Protein AF-A0A3M1Y575-F1 (afdb_monomer)

Foldseek 3Di:
DDDDDDDDDQADDAAQADAAEAEEEEEQPQCPRVVVRVVCCLPHHVNYAYEYEYEYAEPVRDPCNVVLVVSCVVRVVRYHYAYEYAHYDPPDPDDYHYRADALVNLLVVCVVDDCPPNYQYEYTDAPVNLVRNVNSCVVNVNDPVRYHYDYDPDPPVPDQPPPDLDDDFAWAWEAEPNDIDTFGHHPSGFQCVSCVVVVNDQFDDRLQLAPCRQKWAWPDADKDFPHNNNDDPVCVVRRIDRSSRIDGPDRHTYIYDDD

pLDDT: mean 87.4, std 15.36, range [31.19, 98.5]

Structure (mmCIF, N/CA/C/O backbone):
data_AF-A0A3M1Y575-F1
#
_entry.id   AF-A0A3M1Y575-F1
#
loop_
_atom_site.group_PDB
_atom_site.id
_atom_site.type_symbol
_atom_site.label_atom_id
_atom_site.label_alt_id
_atom_site.label_comp_id
_atom_site.label_asym_id
_atom_site.label_entity_id
_atom_site.label_seq_id
_atom_site.pdbx_PDB_ins_code
_atom_site.Cartn_x
_atom_site.Cartn_y
_atom_site.Cartn_z
_atom_site.occupancy
_atom_site.B_iso_or_equiv
_atom_site.auth_seq_id
_atom_site.auth_comp_id
_atom_site.auth_asym_id
_atom_site.auth_atom_id
_atom_site.pdbx_PDB_model_num
ATOM 1 N N . MET A 1 1 ? -20.428 20.898 3.964 1.00 36.84 1 MET A N 1
ATOM 2 C CA . MET A 1 1 ? -19.739 19.601 3.807 1.00 36.84 1 MET A CA 1
ATOM 3 C C . MET A 1 1 ? -18.299 19.817 4.247 1.00 36.84 1 MET A C 1
ATOM 5 O O . MET A 1 1 ? -17.546 20.466 3.533 1.00 36.84 1 MET A O 1
ATOM 9 N N . THR A 1 2 ? -17.968 19.439 5.479 1.00 36.88 2 THR A N 1
ATOM 10 C CA . THR A 1 2 ? -16.675 19.758 6.104 1.00 36.88 2 THR A CA 1
ATOM 11 C C . THR A 1 2 ? -15.794 18.524 5.994 1.00 36.88 2 THR A C 1
ATOM 13 O O . THR A 1 2 ? -16.119 17.490 6.568 1.00 36.88 2 THR A O 1
ATOM 16 N N . PHE A 1 3 ? -14.721 18.600 5.212 1.00 31.19 3 PHE A N 1
ATOM 17 C CA . PHE A 1 3 ? -13.762 17.505 5.092 1.00 31.19 3 PHE A CA 1
ATOM 18 C C . PHE A 1 3 ? -12.600 17.746 6.049 1.00 31.19 3 PHE A C 1
ATOM 20 O O . PHE A 1 3 ? -12.090 18.863 6.154 1.00 31.19 3 PHE A O 1
ATOM 27 N N . LEU A 1 4 ? -12.180 16.693 6.743 1.00 39.47 4 LEU A N 1
ATOM 28 C CA . LEU A 1 4 ? -10.951 16.715 7.525 1.00 39.47 4 LEU A CA 1
ATOM 29 C C . LEU A 1 4 ? -9.746 16.864 6.588 1.00 39.47 4 LEU A C 1
ATOM 31 O O . LEU A 1 4 ? -9.773 16.423 5.435 1.00 39.47 4 LEU A O 1
ATOM 35 N N . ARG A 1 5 ? -8.675 17.489 7.091 1.00 38.53 5 ARG A N 1
ATOM 36 C CA . ARG A 1 5 ? -7.406 17.558 6.360 1.00 38.53 5 ARG A CA 1
ATOM 37 C C . ARG A 1 5 ? -6.884 16.136 6.114 1.00 38.53 5 A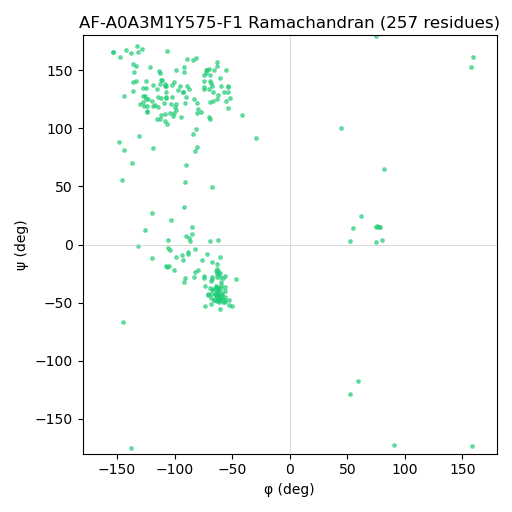RG A C 1
ATOM 39 O O . ARG A 1 5 ? -7.045 15.289 6.993 1.00 38.53 5 ARG A O 1
ATOM 46 N N . PRO A 1 6 ? -6.253 15.871 4.956 1.00 49.56 6 PRO A N 1
ATOM 47 C CA . PRO A 1 6 ? -5.627 14.581 4.703 1.00 49.56 6 PRO A CA 1
ATOM 48 C C . PRO A 1 6 ? -4.624 14.273 5.822 1.00 49.56 6 PRO A C 1
ATOM 50 O O . PRO A 1 6 ? -3.734 15.073 6.104 1.00 49.56 6 PRO A O 1
ATOM 53 N N . ALA A 1 7 ? -4.814 13.131 6.476 1.00 51.06 7 ALA A N 1
ATOM 54 C CA . ALA A 1 7 ? -3.983 12.638 7.564 1.00 51.06 7 ALA A CA 1
ATOM 55 C C . ALA A 1 7 ? -3.358 11.304 7.139 1.00 51.06 7 ALA A C 1
ATOM 57 O O . ALA A 1 7 ? -4.030 10.471 6.535 1.00 51.06 7 ALA A O 1
ATOM 58 N N . GLY A 1 8 ? -2.072 11.113 7.429 1.00 58.84 8 GLY A N 1
ATOM 59 C CA . GLY A 1 8 ? -1.331 9.905 7.071 1.00 58.84 8 GLY A CA 1
ATOM 60 C C . GLY A 1 8 ? 0.172 10.164 7.007 1.00 58.84 8 GLY A C 1
ATOM 61 O O . GLY A 1 8 ? 0.607 11.288 6.770 1.00 58.84 8 GLY A O 1
ATOM 62 N N . ARG A 1 9 ? 0.975 9.122 7.241 1.00 67.81 9 ARG A N 1
ATOM 63 C CA . ARG A 1 9 ? 2.450 9.185 7.172 1.00 67.81 9 ARG A CA 1
ATOM 64 C C . ARG A 1 9 ? 3.018 8.546 5.901 1.00 67.81 9 ARG A C 1
ATOM 66 O O . ARG A 1 9 ? 4.216 8.624 5.657 1.00 67.81 9 ARG A O 1
ATOM 73 N N . PHE A 1 10 ? 2.163 7.944 5.074 1.00 81.75 10 PHE A N 1
ATOM 74 C CA . PHE A 1 10 ? 2.545 7.309 3.818 1.00 81.75 10 PHE A CA 1
ATOM 75 C C . PHE A 1 10 ? 2.474 8.306 2.656 1.00 81.75 10 PHE A C 1
ATOM 77 O O . PHE A 1 10 ? 1.617 8.236 1.777 1.00 81.75 10 PHE A O 1
ATOM 84 N N . TYR A 1 11 ? 3.376 9.284 2.678 1.00 83.62 11 TYR A N 1
ATOM 85 C CA . TYR A 1 11 ? 3.504 10.304 1.641 1.00 83.62 11 TYR A CA 1
ATOM 86 C C . TYR A 1 11 ? 4.966 10.474 1.225 1.00 83.62 11 TYR A C 1
ATOM 88 O O . TYR A 1 11 ? 5.883 9.923 1.833 1.00 83.62 11 TYR A O 1
ATOM 96 N N . ILE A 1 12 ? 5.172 11.235 0.154 1.00 88.69 12 ILE A N 1
ATOM 97 C CA . ILE A 1 12 ? 6.496 11.651 -0.291 1.00 88.69 12 ILE A CA 1
ATOM 98 C C . ILE A 1 12 ? 6.531 13.168 -0.402 1.00 88.69 12 ILE A C 1
ATOM 100 O O . ILE A 1 12 ? 5.581 13.789 -0.877 1.00 88.69 12 ILE A O 1
ATOM 104 N N . GLU A 1 13 ? 7.647 13.758 -0.004 1.00 88.38 13 GLU A N 1
ATOM 105 C CA . GLU A 1 13 ? 7.945 15.154 -0.304 1.00 88.38 13 GLU A CA 1
ATOM 106 C C . GLU A 1 13 ? 8.695 15.209 -1.624 1.00 88.38 13 GLU A C 1
ATOM 108 O O . GLU A 1 13 ? 9.680 14.489 -1.810 1.00 88.38 13 GLU A O 1
ATOM 113 N N . THR A 1 14 ? 8.209 16.016 -2.563 1.00 90.62 14 THR A N 1
ATOM 114 C CA . THR A 1 14 ? 8.819 16.146 -3.886 1.00 90.62 14 THR A CA 1
ATOM 115 C C . THR A 1 14 ? 9.668 17.397 -3.988 1.00 90.62 14 THR A C 1
ATOM 117 O O . THR A 1 14 ? 9.232 18.470 -3.575 1.00 90.62 14 THR A O 1
ATOM 120 N N . ALA A 1 15 ? 10.822 17.284 -4.638 1.00 91.25 15 ALA A N 1
ATOM 121 C CA . ALA A 1 15 ? 11.640 18.437 -4.997 1.00 91.25 15 ALA A CA 1
ATOM 122 C C . ALA A 1 15 ? 12.152 18.312 -6.434 1.00 91.25 15 ALA A C 1
ATOM 124 O O . ALA A 1 15 ? 12.591 17.250 -6.867 1.00 91.25 15 ALA A O 1
ATOM 125 N N . THR A 1 16 ? 12.161 19.421 -7.172 1.00 92.56 16 THR A N 1
ATOM 126 C CA . THR A 1 16 ? 12.567 19.445 -8.591 1.00 92.56 16 THR A CA 1
ATOM 127 C C . THR A 1 16 ? 14.006 18.982 -8.820 1.00 92.56 16 THR A C 1
ATOM 129 O O . THR A 1 16 ? 14.316 18.437 -9.879 1.00 92.56 16 THR A O 1
ATOM 132 N N . LYS A 1 17 ? 14.880 19.164 -7.822 1.00 94.75 17 LYS A N 1
ATOM 133 C CA . LYS A 1 17 ? 16.287 18.734 -7.845 1.00 94.75 17 LYS A CA 1
ATOM 134 C C . LYS A 1 17 ? 16.508 17.301 -7.338 1.00 94.75 17 LYS A C 1
ATOM 136 O O . LYS A 1 17 ? 17.629 16.807 -7.434 1.00 94.75 17 LYS A O 1
ATOM 141 N N . SER A 1 18 ? 15.481 16.631 -6.808 1.00 94.69 18 SER A N 1
ATOM 142 C CA . SER A 1 18 ? 15.581 15.240 -6.352 1.00 94.69 18 SER A CA 1
ATOM 143 C C . SER A 1 18 ? 15.981 14.314 -7.496 1.00 94.69 18 SER A C 1
ATOM 145 O O . SER A 1 18 ? 15.426 14.390 -8.590 1.00 94.69 18 SER A O 1
ATOM 147 N N . LYS A 1 19 ? 16.907 13.391 -7.218 1.00 95.94 19 LYS A N 1
ATOM 148 C CA . LYS A 1 19 ? 17.319 12.317 -8.128 1.00 95.94 19 LYS A CA 1
ATOM 149 C C . LYS A 1 19 ? 17.299 10.997 -7.371 1.00 95.94 19 LYS A C 1
ATOM 151 O O . LYS A 1 19 ? 18.267 10.637 -6.708 1.00 95.94 19 LYS A O 1
ATOM 156 N N . ARG A 1 20 ? 16.178 10.288 -7.457 1.00 95.88 20 ARG A N 1
ATOM 157 C CA . ARG A 1 20 ? 15.940 9.033 -6.734 1.00 95.88 20 ARG A CA 1
ATOM 158 C C . ARG A 1 20 ? 15.170 8.031 -7.582 1.00 95.88 20 ARG A C 1
ATOM 160 O O . ARG A 1 20 ? 14.631 8.368 -8.638 1.00 95.88 20 ARG A O 1
ATOM 167 N N . HIS A 1 21 ? 15.128 6.790 -7.119 1.00 97.12 21 HIS A N 1
ATOM 168 C CA . HIS A 1 21 ? 14.317 5.742 -7.718 1.00 97.12 21 HIS A CA 1
ATOM 169 C C . HIS A 1 21 ? 13.320 5.232 -6.684 1.00 97.12 21 HIS A C 1
ATOM 171 O O . HIS A 1 21 ? 13.703 4.841 -5.586 1.00 97.12 21 HIS A O 1
ATOM 177 N N . LEU A 1 22 ? 12.034 5.284 -7.022 1.00 97.62 22 LEU A N 1
ATOM 178 C CA . LEU A 1 22 ? 10.978 4.708 -6.199 1.00 97.62 22 LEU A CA 1
ATOM 179 C C . LEU A 1 22 ? 10.440 3.450 -6.869 1.00 97.62 22 LEU A C 1
ATOM 181 O O . LEU A 1 22 ? 10.090 3.462 -8.052 1.00 97.62 22 LEU A O 1
ATOM 185 N N . VAL A 1 23 ? 10.335 2.376 -6.099 1.00 98.44 23 VAL A N 1
ATOM 186 C CA . VAL A 1 23 ? 9.723 1.121 -6.524 1.00 98.44 23 VAL A CA 1
ATOM 187 C C . VAL A 1 23 ? 8.433 0.940 -5.735 1.00 98.44 23 VAL A C 1
ATOM 189 O O . VAL A 1 23 ? 8.444 0.755 -4.521 1.00 98.44 23 VAL A O 1
ATOM 192 N N . LEU A 1 24 ? 7.311 1.034 -6.434 1.00 98.44 24 LEU A N 1
ATOM 193 C CA . LEU A 1 24 ? 5.971 0.967 -5.879 1.00 98.44 24 LEU A CA 1
ATOM 194 C C . LEU A 1 24 ? 5.430 -0.448 -6.085 1.00 98.44 24 LEU A C 1
ATOM 196 O O . LEU A 1 24 ? 5.317 -0.915 -7.219 1.00 98.44 24 LEU A O 1
ATOM 200 N N . TRP A 1 25 ? 5.087 -1.121 -4.995 1.00 98.38 25 TRP A N 1
ATOM 201 C CA . TRP A 1 25 ? 4.510 -2.457 -4.983 1.00 98.38 25 TRP A CA 1
ATOM 202 C C . TRP A 1 25 ? 3.045 -2.355 -4.575 1.00 98.38 25 TRP A C 1
ATOM 204 O O . TRP A 1 25 ? 2.729 -2.117 -3.409 1.00 98.38 25 TRP A O 1
ATOM 214 N N . ALA A 1 26 ? 2.150 -2.536 -5.542 1.00 97.50 26 ALA A N 1
ATOM 215 C CA . ALA A 1 26 ? 0.712 -2.437 -5.334 1.00 97.50 26 ALA A CA 1
ATOM 216 C C . ALA A 1 26 ? 0.023 -3.795 -5.495 1.00 97.50 26 ALA A C 1
ATOM 218 O O . ALA A 1 26 ? 0.387 -4.593 -6.364 1.00 97.50 26 ALA A O 1
ATOM 219 N N . ALA A 1 27 ? -1.054 -4.003 -4.741 1.00 94.81 27 ALA A N 1
ATOM 220 C CA . ALA A 1 27 ? -2.033 -5.049 -5.017 1.00 94.81 27 ALA A CA 1
ATOM 221 C C . ALA A 1 27 ? -3.466 -4.529 -4.860 1.00 94.81 27 ALA A C 1
ATOM 223 O O . ALA A 1 27 ? -3.795 -3.897 -3.854 1.00 94.81 27 ALA A O 1
ATOM 224 N N . GLY A 1 28 ? -4.323 -4.809 -5.849 1.00 91.38 28 GLY A N 1
ATOM 225 C CA . GLY A 1 28 ? -5.723 -4.370 -5.851 1.00 91.38 28 GLY A CA 1
ATOM 226 C C . GLY A 1 28 ? -5.874 -2.861 -5.616 1.00 91.38 28 GLY A C 1
ATOM 227 O O . GLY A 1 28 ? -5.213 -2.061 -6.278 1.00 91.38 28 GLY A O 1
ATOM 228 N N . SER A 1 29 ? -6.718 -2.467 -4.658 1.00 92.19 29 SER A N 1
ATOM 229 C CA . SER A 1 29 ? -6.975 -1.062 -4.290 1.00 92.19 29 SER A CA 1
ATOM 230 C C . SER A 1 29 ? -5.787 -0.342 -3.645 1.00 92.19 29 SER A C 1
ATOM 232 O O . SER A 1 29 ? -5.763 0.892 -3.650 1.00 92.19 29 SER A O 1
ATOM 234 N N . GLY A 1 30 ? -4.763 -1.075 -3.187 1.00 92.50 30 GLY A N 1
ATOM 235 C CA . GLY A 1 30 ? -3.517 -0.507 -2.656 1.00 92.50 30 GLY A CA 1
ATOM 236 C C . GLY A 1 30 ? -2.743 0.348 -3.668 1.00 92.50 30 GLY A C 1
ATOM 237 O O . GLY A 1 30 ? -1.835 1.088 -3.306 1.00 92.50 30 GLY A O 1
ATOM 238 N N . ILE A 1 31 ? -3.133 0.323 -4.947 1.00 95.94 31 ILE A N 1
ATOM 239 C CA . ILE A 1 31 ? -2.622 1.262 -5.948 1.00 95.94 31 ILE A CA 1
ATOM 240 C C . ILE A 1 31 ? -2.965 2.722 -5.637 1.00 95.94 31 ILE A C 1
ATOM 242 O O . ILE A 1 31 ? -2.267 3.607 -6.107 1.00 95.94 31 ILE A O 1
ATOM 246 N N . THR A 1 32 ? -4.019 3.008 -4.876 1.00 94.31 32 THR A N 1
ATOM 247 C CA . THR A 1 32 ? -4.552 4.372 -4.711 1.00 94.31 32 THR A CA 1
ATOM 248 C C . THR A 1 32 ? -3.545 5.364 -4.112 1.00 94.31 32 THR A C 1
ATOM 250 O O . THR A 1 32 ? -3.256 6.366 -4.774 1.00 94.31 32 THR A O 1
ATOM 253 N N . PRO A 1 33 ? -2.939 5.108 -2.935 1.00 92.06 33 PRO A N 1
ATOM 254 C CA . PRO A 1 33 ? -1.890 5.985 -2.410 1.00 92.06 33 PRO A CA 1
ATOM 255 C C . PRO A 1 33 ? -0.650 6.002 -3.318 1.00 92.06 33 PRO A C 1
ATOM 257 O O . PRO A 1 33 ? -0.059 7.056 -3.564 1.00 92.06 33 PRO A O 1
ATOM 260 N N . LEU A 1 34 ? -0.296 4.854 -3.905 1.00 96.81 34 LEU A N 1
ATOM 261 C CA . LEU A 1 34 ? 0.867 4.734 -4.785 1.00 96.81 34 LEU A CA 1
ATOM 262 C C . LEU A 1 34 ? 0.693 5.491 -6.109 1.00 96.81 34 LEU A C 1
ATOM 264 O O . LEU A 1 34 ? 1.665 6.017 -6.641 1.00 96.81 34 LEU A O 1
ATOM 268 N N . MET A 1 35 ? -0.528 5.611 -6.630 1.00 97.12 35 MET A N 1
ATOM 269 C CA . MET A 1 35 ? -0.842 6.381 -7.832 1.00 97.12 35 MET A CA 1
ATOM 270 C C . MET A 1 35 ? -0.614 7.876 -7.598 1.00 97.12 35 MET A C 1
ATOM 272 O O . MET A 1 35 ? -0.091 8.568 -8.475 1.00 97.12 35 MET A O 1
ATOM 276 N N . SER A 1 36 ? -0.946 8.373 -6.404 1.00 95.06 36 SER A N 1
ATOM 277 C CA . SER A 1 36 ? -0.654 9.752 -6.001 1.00 95.06 36 SER A CA 1
ATOM 278 C C . SER A 1 36 ? 0.853 10.011 -5.962 1.00 95.06 36 SER A C 1
ATOM 280 O O . SER A 1 36 ? 1.320 10.966 -6.586 1.00 95.06 36 SER A O 1
ATOM 282 N N . MET A 1 37 ? 1.630 9.121 -5.329 1.00 95.75 37 MET A N 1
ATOM 283 C CA . MET A 1 37 ? 3.099 9.208 -5.308 1.00 95.75 37 MET A CA 1
ATOM 284 C C . MET A 1 37 ? 3.700 9.130 -6.716 1.00 95.75 37 MET A C 1
ATOM 286 O O . MET A 1 37 ? 4.546 9.942 -7.086 1.00 95.75 37 MET A O 1
ATOM 290 N N . LEU A 1 38 ? 3.233 8.180 -7.531 1.00 98.06 38 LEU A N 1
ATOM 291 C CA . LEU A 1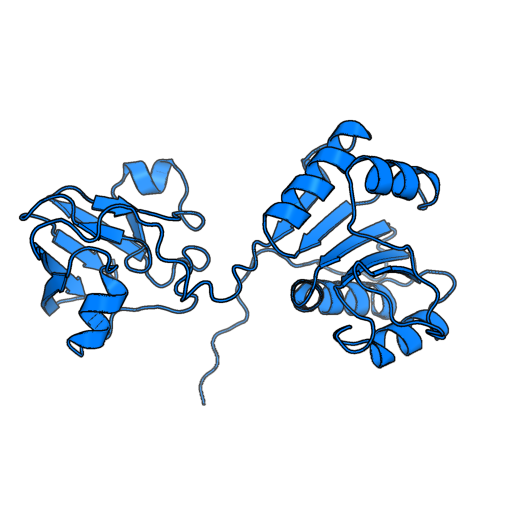 38 ? 3.673 7.975 -8.908 1.00 98.06 38 LEU A CA 1
ATOM 292 C C . LEU A 1 38 ? 3.489 9.245 -9.736 1.00 98.06 38 LEU A C 1
ATOM 294 O O . LEU A 1 38 ? 4.426 9.693 -10.397 1.00 98.06 38 LEU A O 1
ATOM 298 N N . ARG A 1 39 ? 2.298 9.854 -9.686 1.00 97.56 39 ARG A N 1
ATOM 299 C CA . ARG A 1 39 ? 2.030 11.112 -10.391 1.00 97.56 39 ARG A CA 1
ATOM 300 C C . ARG A 1 39 ? 2.922 12.232 -9.863 1.00 97.56 39 ARG A C 1
ATOM 302 O O . ARG A 1 39 ? 3.538 12.924 -10.667 1.00 97.56 39 ARG A O 1
ATOM 309 N N . ALA A 1 40 ? 3.042 12.384 -8.548 1.00 96.69 40 ALA A N 1
ATOM 310 C CA . ALA A 1 40 ? 3.884 13.420 -7.959 1.00 96.69 40 ALA A CA 1
ATOM 311 C C . ALA A 1 40 ? 5.341 13.314 -8.454 1.00 96.69 40 ALA A C 1
ATOM 313 O O . ALA A 1 40 ? 5.880 14.293 -8.961 1.00 96.69 40 ALA A O 1
ATOM 314 N N . ILE A 1 41 ? 5.942 12.119 -8.446 1.00 96.94 41 ILE A N 1
ATOM 315 C CA . ILE A 1 41 ? 7.300 11.904 -8.976 1.00 96.94 41 ILE A CA 1
ATOM 316 C C . ILE A 1 41 ? 7.387 12.222 -10.470 1.00 96.94 41 ILE A C 1
ATOM 318 O O . ILE A 1 41 ? 8.287 12.945 -10.900 1.00 96.94 41 ILE A O 1
ATOM 322 N N . LEU A 1 42 ? 6.471 11.692 -11.286 1.00 97.25 42 LEU A N 1
ATOM 323 C CA . LEU A 1 42 ? 6.560 11.852 -12.739 1.00 97.25 42 LEU A CA 1
ATOM 324 C C . LEU A 1 42 ? 6.463 13.313 -13.179 1.00 97.25 42 LEU A C 1
ATOM 326 O O . LEU A 1 42 ? 7.177 13.703 -14.108 1.00 97.25 42 LEU A O 1
ATOM 330 N N . PHE A 1 43 ? 5.619 14.102 -12.515 1.00 97.06 43 PHE A N 1
ATOM 331 C CA . PHE A 1 43 ? 5.369 15.494 -12.875 1.00 97.06 43 PHE A CA 1
ATOM 332 C C . PHE A 1 43 ? 6.276 16.498 -12.151 1.00 97.06 43 PHE A C 1
ATOM 334 O O . PHE A 1 43 ? 6.598 17.522 -12.748 1.00 97.06 43 PHE A O 1
ATOM 341 N N . LEU A 1 44 ? 6.700 16.228 -10.912 1.00 96.94 44 LEU A N 1
ATOM 342 C CA . LEU A 1 44 ? 7.422 17.202 -10.079 1.00 96.94 44 LEU A CA 1
ATOM 343 C C . LEU A 1 44 ? 8.920 16.897 -9.929 1.00 96.94 44 LEU A C 1
ATOM 345 O O . LEU A 1 44 ? 9.689 17.804 -9.623 1.00 96.94 44 LEU A O 1
ATOM 349 N N . GLU A 1 45 ? 9.362 15.659 -10.182 1.00 97.06 45 GLU A N 1
ATOM 350 C CA . GLU A 1 45 ? 10.771 15.256 -10.070 1.00 97.06 45 GLU A CA 1
ATOM 351 C C . GLU A 1 45 ? 11.328 14.771 -11.420 1.00 97.06 45 GLU A C 1
ATOM 353 O O . GLU A 1 45 ? 11.374 13.565 -11.687 1.00 97.06 45 GLU A O 1
ATOM 358 N N . PRO A 1 46 ? 11.767 15.674 -12.315 1.00 96.06 46 PRO A N 1
ATOM 359 C CA . PRO A 1 46 ? 12.198 15.307 -13.666 1.00 96.06 46 PRO A CA 1
ATOM 360 C C . PRO A 1 46 ? 13.441 14.401 -13.705 1.00 96.06 46 PRO A C 1
ATOM 362 O O . PRO A 1 46 ? 13.633 13.683 -14.687 1.00 96.06 46 PRO A O 1
ATOM 365 N N . LEU A 1 47 ? 14.263 14.400 -12.649 1.00 96.12 47 LEU A N 1
ATOM 366 C CA . LEU A 1 47 ? 15.484 13.588 -12.551 1.00 96.12 47 LEU A CA 1
ATOM 367 C C . LEU A 1 47 ? 15.261 12.235 -11.854 1.00 96.12 47 LEU A C 1
ATOM 369 O O . LEU A 1 47 ? 16.152 11.383 -11.876 1.00 96.12 47 LEU A O 1
ATOM 373 N N . SER A 1 48 ? 14.085 12.019 -11.262 1.00 97.31 48 SER A N 1
ATOM 374 C CA . SER A 1 48 ? 13.731 10.772 -10.581 1.00 97.31 48 SER A CA 1
ATOM 375 C C . SER A 1 48 ? 13.097 9.758 -11.531 1.00 97.31 48 SER A C 1
ATOM 377 O O . SER A 1 48 ? 12.574 10.094 -12.601 1.00 97.31 48 SER A O 1
ATOM 379 N N . ARG A 1 49 ? 13.135 8.486 -11.134 1.00 97.00 49 ARG A N 1
ATOM 380 C CA . ARG A 1 49 ? 12.490 7.368 -11.836 1.00 97.00 49 ARG A CA 1
ATOM 381 C C . ARG A 1 49 ? 11.510 6.675 -10.902 1.00 97.00 49 ARG A C 1
ATOM 383 O O . ARG A 1 49 ? 11.704 6.658 -9.688 1.00 97.00 49 ARG A O 1
ATOM 390 N N . VAL A 1 50 ? 10.482 6.065 -11.475 1.00 97.81 50 VAL A N 1
ATOM 391 C CA . VAL A 1 50 ? 9.496 5.281 -10.732 1.00 97.81 50 VAL A CA 1
ATOM 392 C C . VAL A 1 50 ? 9.231 3.957 -11.436 1.00 97.81 50 VAL A C 1
ATOM 394 O O . VAL A 1 50 ? 9.203 3.867 -12.664 1.00 97.81 50 VAL A O 1
ATOM 397 N N . SER A 1 51 ? 9.083 2.897 -10.658 1.00 98.25 51 SER A N 1
ATOM 398 C CA . SER A 1 51 ? 8.775 1.554 -11.136 1.00 98.25 51 SER A CA 1
ATOM 399 C C . SER A 1 51 ? 7.559 1.043 -10.392 1.00 98.25 51 SER A C 1
ATOM 401 O O . SER A 1 51 ? 7.605 0.940 -9.176 1.00 98.25 51 SER A O 1
ATOM 403 N N . LEU A 1 52 ? 6.478 0.747 -11.106 1.00 98.50 52 LEU A N 1
ATOM 404 C CA . LEU A 1 52 ? 5.266 0.183 -10.528 1.00 98.50 52 LEU A CA 1
ATOM 405 C C . LEU A 1 52 ? 5.199 -1.309 -10.835 1.00 98.50 52 LEU A C 1
ATOM 407 O O . LEU A 1 52 ? 5.145 -1.705 -12.000 1.00 98.50 52 LEU A O 1
ATOM 411 N N . ILE A 1 53 ? 5.149 -2.118 -9.784 1.00 98.44 53 ILE A N 1
ATOM 412 C CA . ILE A 1 53 ? 4.853 -3.540 -9.852 1.00 98.44 53 ILE A CA 1
ATOM 413 C C . ILE A 1 53 ? 3.460 -3.726 -9.262 1.00 98.44 53 ILE A C 1
ATOM 415 O O . ILE A 1 53 ? 3.250 -3.499 -8.070 1.00 98.44 53 ILE A O 1
ATOM 419 N N . TYR A 1 54 ? 2.502 -4.108 -10.105 1.00 97.81 54 TYR A N 1
ATOM 420 C CA . TYR A 1 54 ? 1.090 -4.096 -9.748 1.00 97.81 54 TYR A CA 1
ATOM 421 C C . TYR A 1 54 ? 0.426 -5.460 -9.934 1.00 97.81 54 TYR A C 1
ATOM 423 O O . TYR A 1 54 ? 0.265 -5.942 -11.058 1.00 97.81 54 TYR A O 1
ATOM 431 N N . GLN A 1 55 ? 0.007 -6.066 -8.822 1.00 96.06 55 GLN A N 1
ATOM 432 C CA . GLN A 1 55 ? -0.686 -7.349 -8.799 1.00 96.06 55 GLN A CA 1
ATOM 433 C C . GLN A 1 55 ? -2.212 -7.193 -8.816 1.00 96.06 55 GLN A C 1
ATOM 435 O O . GLN A 1 55 ? -2.782 -6.496 -7.975 1.00 96.06 55 GLN A O 1
ATOM 440 N N . ASN A 1 56 ? -2.885 -7.927 -9.706 1.00 93.62 56 ASN A N 1
ATOM 441 C CA . ASN A 1 56 ? -4.345 -8.038 -9.759 1.00 93.62 56 ASN A CA 1
ATOM 442 C C . ASN A 1 56 ? -4.801 -9.485 -10.025 1.00 93.62 56 ASN A C 1
ATOM 444 O O . ASN A 1 56 ? -4.020 -10.353 -10.423 1.00 93.62 56 ASN A O 1
ATOM 448 N N . HIS A 1 57 ? -6.084 -9.765 -9.785 1.00 87.44 57 HIS A N 1
ATOM 449 C CA . HIS A 1 57 ? -6.683 -11.051 -10.158 1.00 87.44 57 HIS A CA 1
ATOM 450 C C . HIS A 1 57 ? -6.903 -11.143 -11.660 1.00 87.44 57 HIS A C 1
ATOM 452 O O . HIS A 1 57 ? -6.379 -12.051 -12.295 1.00 87.44 57 HIS A O 1
ATOM 458 N N . HIS A 1 58 ? -7.581 -10.144 -12.211 1.00 84.94 58 HIS A N 1
ATOM 459 C CA . HIS A 1 58 ? -7.937 -10.058 -13.617 1.00 84.94 58 HIS A CA 1
ATOM 460 C C . HIS A 1 58 ? -7.584 -8.674 -14.172 1.00 84.94 58 HIS A C 1
ATOM 462 O O . HIS A 1 58 ? -7.310 -7.733 -13.422 1.00 84.94 58 HIS A O 1
ATOM 468 N N . ILE A 1 59 ? -7.575 -8.559 -15.497 1.00 85.88 59 ILE A N 1
ATOM 469 C CA . ILE A 1 59 ? -7.101 -7.374 -16.229 1.00 85.88 59 ILE A CA 1
ATOM 470 C C . ILE A 1 59 ? -8.169 -6.281 -16.338 1.00 85.88 59 ILE A C 1
ATOM 472 O O . ILE A 1 59 ? -7.854 -5.094 -16.424 1.00 85.88 59 ILE A O 1
ATOM 476 N N . ASP A 1 60 ? -9.434 -6.677 -16.325 1.00 84.75 60 ASP A N 1
ATOM 477 C CA . ASP A 1 60 ? -10.608 -5.810 -16.217 1.00 84.75 60 ASP A CA 1
ATOM 478 C C . ASP A 1 60 ? -10.708 -5.131 -14.841 1.00 84.75 60 ASP A C 1
ATOM 480 O O . ASP A 1 60 ? -11.198 -4.012 -14.746 1.00 84.75 60 ASP A O 1
ATOM 484 N N . ARG A 1 61 ? -10.163 -5.752 -13.786 1.00 82.38 61 ARG A N 1
ATOM 485 C CA . ARG A 1 61 ? -10.142 -5.204 -12.417 1.00 82.38 61 ARG A CA 1
ATOM 486 C C . ARG A 1 61 ? -8.946 -4.306 -12.097 1.00 82.38 61 ARG A C 1
ATOM 488 O O . ARG A 1 61 ? -8.778 -3.905 -10.947 1.00 82.38 61 ARG A O 1
ATOM 495 N N . ILE A 1 62 ? -8.097 -3.999 -13.077 1.00 91.94 62 ILE A N 1
ATOM 496 C CA . ILE A 1 62 ? -6.955 -3.101 -12.875 1.00 91.94 62 ILE A CA 1
ATOM 497 C C . ILE A 1 62 ? -7.484 -1.682 -12.652 1.00 91.94 62 ILE A C 1
ATOM 499 O O . ILE A 1 62 ? -7.927 -1.007 -13.584 1.00 91.94 62 ILE A O 1
ATOM 503 N N . ILE A 1 63 ? -7.392 -1.208 -11.412 1.00 94.12 63 ILE A N 1
ATOM 504 C CA . ILE A 1 63 ? -7.740 0.169 -11.065 1.00 94.12 63 ILE A CA 1
ATOM 505 C C . ILE A 1 63 ? -6.720 1.107 -11.730 1.00 94.12 63 ILE A C 1
ATOM 507 O O . ILE A 1 63 ? -5.518 0.840 -11.744 1.00 94.12 63 ILE A O 1
ATOM 511 N N . PHE A 1 64 ? -7.216 2.202 -12.310 1.00 96.00 64 PHE A N 1
ATOM 512 C CA . PHE A 1 64 ? -6.440 3.185 -13.078 1.00 96.00 64 PHE A CA 1
ATOM 513 C C . PHE A 1 64 ? -5.742 2.653 -14.341 1.00 96.00 64 PHE A C 1
ATOM 515 O O . PHE A 1 64 ? -4.752 3.239 -14.780 1.00 96.00 64 PHE A O 1
ATOM 522 N N . ARG A 1 65 ? -6.225 1.562 -14.951 1.00 93.69 65 ARG A N 1
ATOM 523 C CA . ARG A 1 65 ? -5.573 0.929 -16.114 1.00 93.69 65 ARG A CA 1
ATOM 524 C C . ARG A 1 65 ? -5.231 1.909 -17.239 1.00 93.69 65 ARG A C 1
ATOM 526 O O . ARG A 1 65 ? -4.088 1.960 -17.687 1.00 93.69 65 ARG A O 1
ATOM 533 N N . GLU A 1 66 ? -6.207 2.686 -17.694 1.00 94.19 66 GLU A N 1
ATOM 534 C CA . GLU A 1 66 ? -6.024 3.618 -18.814 1.00 94.19 66 GLU A CA 1
ATOM 535 C C . GLU A 1 66 ? -5.084 4.767 -18.443 1.00 94.19 66 GLU A C 1
ATOM 537 O O . GLU A 1 66 ? -4.202 5.131 -19.220 1.00 94.19 66 GLU A O 1
ATOM 542 N N . GLN A 1 67 ? -5.196 5.281 -17.217 1.00 97.38 67 GLN A N 1
ATOM 543 C CA . GLN A 1 67 ? -4.318 6.326 -16.701 1.00 97.38 67 GLN A CA 1
ATOM 544 C C . GLN A 1 67 ? -2.871 5.833 -16.578 1.00 97.38 67 GLN A C 1
ATOM 546 O O . GLN A 1 67 ? -1.948 6.551 -16.958 1.00 97.38 67 GLN A O 1
ATOM 551 N N . LEU A 1 68 ? -2.655 4.611 -16.083 1.00 97.38 68 LEU A N 1
ATOM 552 C CA . LEU A 1 68 ? -1.332 3.993 -15.999 1.00 97.38 68 LEU A CA 1
ATOM 553 C C . LEU A 1 68 ? -0.725 3.805 -17.389 1.00 97.38 68 LEU A C 1
ATOM 555 O O . LEU A 1 68 ? 0.444 4.134 -17.585 1.00 97.38 68 LEU A O 1
ATOM 559 N N . GLN A 1 69 ? -1.521 3.362 -18.364 1.00 95.00 69 GLN A N 1
ATOM 560 C CA . GLN A 1 69 ? -1.072 3.220 -19.745 1.00 95.00 69 GLN A CA 1
ATOM 561 C C . GLN A 1 69 ? -0.699 4.576 -20.362 1.00 95.00 69 GLN A C 1
ATOM 563 O O . GLN A 1 69 ? 0.362 4.702 -20.974 1.00 95.00 69 GLN A O 1
ATOM 568 N N . ALA A 1 70 ? -1.512 5.614 -20.156 1.00 96.94 70 ALA A N 1
ATOM 569 C CA . ALA A 1 70 ? -1.218 6.966 -20.627 1.00 96.94 70 ALA A CA 1
ATOM 570 C C . ALA A 1 70 ? 0.059 7.539 -19.983 1.00 96.94 70 ALA A C 1
ATOM 572 O O . ALA A 1 70 ? 0.913 8.106 -20.670 1.00 96.94 70 ALA A O 1
ATOM 573 N N . LEU A 1 71 ? 0.239 7.351 -18.670 1.00 98.00 71 LEU A N 1
ATOM 574 C CA . LEU A 1 71 ? 1.452 7.768 -17.961 1.00 98.00 71 LEU A CA 1
ATOM 575 C C . LEU A 1 71 ? 2.677 6.997 -18.443 1.00 98.00 71 LEU A C 1
ATOM 577 O O . LEU A 1 71 ? 3.724 7.605 -18.668 1.00 98.00 71 LEU A O 1
ATOM 581 N N . TYR A 1 72 ? 2.552 5.685 -18.644 1.00 96.88 72 TYR A N 1
ATOM 582 C CA . TYR A 1 72 ? 3.622 4.864 -19.198 1.00 96.88 72 TYR A CA 1
ATOM 583 C C . TYR A 1 72 ? 4.032 5.391 -20.567 1.00 96.88 72 TYR A C 1
ATOM 585 O O . TYR A 1 72 ? 5.206 5.685 -20.778 1.00 96.88 72 TYR A O 1
ATOM 593 N N . GLN A 1 73 ? 3.071 5.636 -21.461 1.00 96.62 73 GLN A N 1
ATOM 594 C CA . GLN A 1 73 ? 3.350 6.161 -22.793 1.00 96.62 73 GLN A CA 1
ATOM 595 C C . GLN A 1 73 ? 4.020 7.537 -22.775 1.00 96.62 73 GLN A C 1
ATOM 597 O O . GLN A 1 73 ? 4.924 7.761 -23.581 1.00 96.62 73 GLN A O 1
ATOM 602 N N . LYS A 1 74 ? 3.614 8.423 -21.859 1.00 97.88 74 LYS A N 1
ATOM 603 C CA . LYS A 1 74 ? 4.167 9.776 -21.709 1.00 97.88 74 LYS A CA 1
ATOM 604 C C . LYS A 1 74 ? 5.569 9.787 -21.091 1.00 97.88 74 LYS A C 1
ATOM 606 O O . LYS A 1 74 ? 6.396 10.612 -21.467 1.00 97.88 74 LYS A O 1
ATOM 611 N N . PHE A 1 75 ? 5.854 8.880 -20.156 1.00 97.62 75 PHE A N 1
ATOM 612 C CA . PHE A 1 75 ? 7.072 8.903 -19.339 1.00 97.62 75 PHE A CA 1
ATOM 613 C C . PHE A 1 75 ? 7.963 7.657 -19.502 1.00 97.62 75 PHE A C 1
ATOM 615 O O . PHE A 1 75 ? 8.743 7.352 -18.601 1.00 97.62 75 PHE A O 1
ATOM 622 N N . ARG A 1 76 ? 7.924 6.965 -20.654 1.00 94.88 76 ARG A N 1
ATOM 623 C CA . ARG A 1 76 ? 8.597 5.662 -20.913 1.00 94.88 76 ARG A CA 1
ATOM 624 C C . ARG A 1 76 ? 10.066 5.563 -20.477 1.00 94.88 76 ARG A C 1
ATOM 626 O O . ARG A 1 76 ? 10.535 4.485 -20.135 1.00 94.88 76 ARG A O 1
ATOM 633 N N . ARG A 1 77 ? 10.821 6.670 -20.480 1.00 95.12 77 ARG A N 1
ATOM 634 C CA . ARG A 1 77 ? 12.242 6.686 -20.060 1.00 95.12 77 ARG A CA 1
ATOM 635 C C . ARG A 1 77 ? 12.425 6.595 -18.536 1.00 95.12 77 ARG A C 1
ATOM 637 O O . ARG A 1 77 ? 13.454 6.107 -18.059 1.00 95.12 77 ARG A O 1
ATOM 644 N N . ARG A 1 78 ? 11.444 7.083 -17.769 1.00 95.75 78 ARG A N 1
ATOM 645 C CA . ARG A 1 78 ? 11.501 7.229 -16.303 1.00 95.75 78 ARG A CA 1
ATOM 646 C C . ARG A 1 78 ? 10.429 6.433 -15.558 1.00 95.75 78 ARG A C 1
ATOM 648 O O . ARG A 1 78 ? 10.553 6.302 -14.346 1.00 95.75 78 ARG A O 1
ATOM 655 N N . PHE A 1 79 ? 9.433 5.893 -16.257 1.00 97.81 79 PHE A N 1
ATOM 656 C CA . PHE A 1 79 ? 8.384 5.058 -15.686 1.00 97.81 79 PHE A CA 1
ATOM 657 C C . PHE A 1 79 ? 8.469 3.622 -16.215 1.00 97.81 79 PHE A C 1
ATOM 659 O O . PHE A 1 79 ? 8.320 3.391 -17.413 1.00 97.81 79 PHE A O 1
ATOM 666 N N . GLY A 1 80 ? 8.687 2.663 -15.315 1.00 96.88 80 GLY A N 1
ATOM 667 C CA . GLY A 1 80 ? 8.515 1.237 -15.596 1.00 96.88 80 GLY A CA 1
ATOM 668 C C . GLY A 1 80 ? 7.203 0.710 -15.015 1.00 96.88 80 GLY A C 1
ATOM 669 O O . GLY A 1 80 ? 6.864 1.047 -13.882 1.00 96.88 80 GLY A O 1
ATOM 670 N N . LEU A 1 81 ? 6.482 -0.116 -15.773 1.00 96.94 81 LEU A N 1
ATOM 671 C CA . LEU A 1 81 ? 5.188 -0.678 -15.391 1.00 96.94 81 LEU A CA 1
ATOM 672 C C . LEU A 1 81 ? 5.194 -2.193 -15.616 1.00 96.94 81 LEU A C 1
ATOM 674 O O . LEU A 1 81 ? 5.395 -2.650 -16.739 1.00 96.94 81 LEU A O 1
ATOM 678 N N . TRP A 1 82 ? 4.955 -2.964 -14.555 1.00 96.44 82 TRP A N 1
ATOM 679 C CA . TRP A 1 82 ? 4.858 -4.421 -14.601 1.00 96.44 82 TRP A CA 1
ATOM 680 C C . TRP A 1 82 ? 3.562 -4.885 -13.954 1.00 96.44 82 TRP A C 1
ATOM 682 O O . TRP A 1 82 ? 3.320 -4.632 -12.774 1.00 96.44 82 TRP A O 1
ATOM 692 N N . HIS A 1 83 ? 2.756 -5.622 -14.712 1.00 95.75 83 HIS A N 1
ATOM 693 C CA . HIS A 1 83 ? 1.542 -6.249 -14.205 1.00 95.75 83 HIS A CA 1
ATOM 694 C C . HIS A 1 83 ? 1.794 -7.710 -13.832 1.00 95.75 83 HIS A C 1
ATOM 696 O O . HIS A 1 83 ? 2.368 -8.458 -14.622 1.00 95.75 83 HIS A O 1
ATOM 702 N N . TYR A 1 84 ? 1.322 -8.113 -12.653 1.00 94.19 84 TYR A N 1
ATOM 703 C CA . TYR A 1 84 ? 1.187 -9.511 -12.241 1.00 94.19 84 TYR A CA 1
ATOM 704 C C . TYR A 1 84 ? -0.297 -9.869 -12.192 1.00 94.19 84 TYR A C 1
ATOM 706 O O . TYR A 1 84 ? -1.060 -9.215 -11.482 1.00 94.19 84 TYR A O 1
ATOM 714 N N . ILE A 1 85 ? -0.715 -10.877 -12.955 1.00 92.31 85 ILE A N 1
ATOM 715 C CA . ILE A 1 85 ? -2.125 -11.255 -13.091 1.00 92.31 85 ILE A CA 1
ATOM 716 C C . ILE A 1 85 ? -2.288 -12.721 -12.709 1.00 92.31 85 ILE A C 1
ATOM 718 O O . ILE A 1 85 ? -1.767 -13.611 -13.379 1.00 92.31 85 ILE A O 1
ATOM 722 N N . SER A 1 86 ? -3.021 -12.974 -11.624 1.00 86.56 86 SER A N 1
ATOM 723 C CA . SER A 1 86 ? -3.174 -14.337 -11.091 1.00 86.56 86 SER A CA 1
ATOM 724 C C . SER A 1 86 ? -4.205 -15.197 -11.825 1.00 86.56 86 SER A C 1
ATOM 726 O O . SER A 1 86 ? -4.112 -16.417 -11.754 1.00 86.56 86 SER A O 1
ATOM 728 N N . GLN A 1 87 ? -5.155 -14.586 -12.532 1.00 85.94 87 GLN A N 1
ATOM 729 C CA . GLN A 1 87 ? -6.190 -15.260 -13.319 1.00 85.94 87 GLN A CA 1
ATOM 730 C C . GLN A 1 87 ? -6.354 -14.544 -14.674 1.00 85.94 87 GLN A C 1
ATOM 732 O O . GLN A 1 87 ? -7.328 -13.814 -14.892 1.00 85.94 87 GLN A O 1
ATOM 737 N N . PRO A 1 88 ? -5.363 -14.659 -15.577 1.00 79.94 88 PRO A N 1
ATOM 738 C CA . PRO A 1 88 ? -5.404 -13.960 -16.853 1.00 79.94 88 PRO A CA 1
ATOM 739 C C . PRO A 1 88 ? -6.494 -14.532 -17.764 1.00 79.94 88 PRO A C 1
ATOM 741 O O . PRO A 1 88 ? -6.688 -15.743 -17.835 1.00 79.94 88 PRO A O 1
ATOM 744 N N . ALA A 1 89 ? -7.194 -13.652 -18.482 1.00 77.00 89 ALA A N 1
ATOM 745 C CA . ALA A 1 89 ? -8.134 -14.070 -19.514 1.00 77.00 89 ALA A CA 1
ATOM 746 C C . ALA A 1 89 ? -7.370 -14.546 -20.769 1.00 77.00 89 ALA A C 1
ATOM 748 O O . ALA A 1 89 ? -6.370 -13.911 -21.138 1.00 77.00 89 ALA A O 1
ATOM 749 N N . PRO A 1 90 ? -7.829 -15.614 -21.450 1.00 76.44 90 PRO A N 1
ATOM 750 C CA . PRO A 1 90 ? -7.277 -16.018 -22.740 1.00 76.44 90 PRO A CA 1
ATOM 751 C C . PRO A 1 90 ? -7.293 -14.850 -23.738 1.00 76.44 90 PRO A C 1
ATOM 753 O O . PRO A 1 90 ? -8.282 -14.128 -23.833 1.00 76.44 90 PRO A O 1
ATOM 756 N N . GLY A 1 91 ? -6.194 -14.646 -24.472 1.00 73.12 91 GLY A N 1
ATOM 757 C CA . GLY A 1 91 ? -6.118 -13.622 -25.524 1.00 73.12 91 GLY A CA 1
ATOM 758 C C . GLY A 1 91 ? -5.983 -12.171 -25.042 1.00 73.12 91 GLY A C 1
ATOM 759 O O . GLY A 1 91 ? -6.192 -11.250 -25.828 1.00 73.12 91 GLY A O 1
ATOM 760 N N . SER A 1 92 ? -5.635 -11.933 -23.773 1.00 69.81 92 SER A N 1
ATOM 761 C CA . SER A 1 92 ? -5.436 -10.570 -23.266 1.00 69.81 92 SER A CA 1
ATOM 762 C C . SER A 1 92 ? -4.369 -9.784 -24.059 1.00 69.81 92 SER A C 1
ATOM 764 O O . SER A 1 92 ? -3.231 -10.249 -24.156 1.00 69.81 92 SER A O 1
ATOM 766 N N . PRO A 1 93 ? -4.658 -8.538 -24.486 1.00 71.25 93 PRO A N 1
ATOM 767 C CA . PRO A 1 93 ? -3.690 -7.684 -25.179 1.00 71.25 93 PRO A CA 1
ATOM 768 C C . PRO A 1 93 ? -2.640 -7.056 -24.243 1.00 71.25 93 PRO A C 1
ATOM 770 O O . PRO A 1 93 ? -1.653 -6.488 -24.707 1.00 71.25 93 PRO A O 1
ATOM 773 N N . LEU A 1 94 ? -2.843 -7.111 -22.922 1.00 80.25 94 LEU A N 1
ATOM 774 C CA . LEU A 1 94 ? -1.917 -6.541 -21.943 1.00 80.25 94 LEU A CA 1
ATOM 775 C C . LEU A 1 94 ? -0.766 -7.512 -21.648 1.00 80.25 94 LEU A C 1
ATOM 777 O O . LEU A 1 94 ? -1.005 -8.635 -21.200 1.00 80.25 94 LEU A O 1
ATOM 781 N N . ILE A 1 95 ? 0.477 -7.050 -21.815 1.00 82.56 95 ILE A N 1
ATOM 782 C CA . ILE A 1 95 ? 1.676 -7.787 -21.392 1.00 82.56 95 ILE A CA 1
ATOM 783 C C . ILE A 1 95 ? 1.698 -7.867 -19.863 1.00 82.56 95 ILE A C 1
ATOM 785 O O . ILE A 1 95 ? 1.670 -6.848 -19.170 1.00 82.56 95 ILE A O 1
ATOM 789 N N . HIS A 1 96 ? 1.769 -9.085 -19.335 1.00 87.25 96 HIS A N 1
ATOM 790 C CA . HIS A 1 96 ? 1.747 -9.346 -17.902 1.00 87.25 96 HIS A CA 1
ATOM 791 C C . HIS A 1 96 ? 2.598 -10.565 -17.543 1.00 87.25 96 HIS A C 1
ATOM 793 O O . HIS A 1 96 ? 2.913 -11.405 -18.384 1.00 87.25 96 HIS A O 1
ATOM 799 N N . ARG A 1 97 ? 2.954 -10.662 -16.262 1.00 89.00 97 ARG A N 1
ATOM 800 C CA . ARG A 1 97 ? 3.509 -11.869 -15.653 1.00 89.00 97 ARG A CA 1
ATO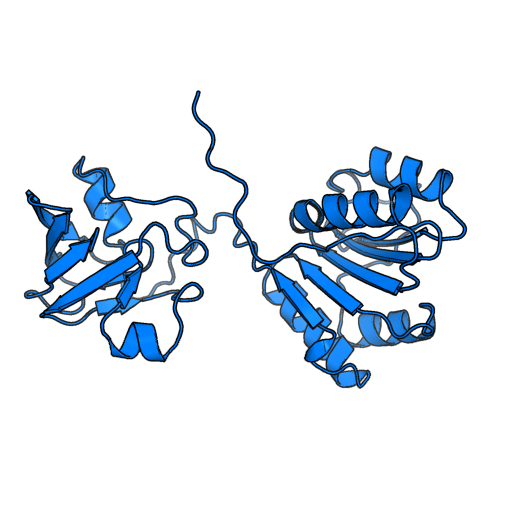M 801 C C . ARG A 1 97 ? 2.364 -12.684 -15.043 1.00 89.00 97 ARG A C 1
ATOM 803 O O . ARG A 1 97 ? 1.533 -12.099 -14.341 1.00 89.00 97 ARG A O 1
ATOM 810 N N . PRO A 1 98 ? 2.279 -13.996 -15.308 1.00 86.50 98 PRO A N 1
ATOM 811 C CA . PRO A 1 98 ? 1.234 -14.826 -14.729 1.00 86.50 98 PRO A CA 1
ATOM 812 C C . PRO A 1 98 ? 1.484 -15.053 -13.234 1.00 86.50 98 PRO A C 1
ATOM 814 O O . PRO A 1 98 ? 2.626 -15.111 -12.778 1.00 86.50 98 PRO A O 1
ATOM 817 N N . GLY A 1 99 ? 0.401 -15.224 -12.481 1.00 87.06 99 GLY A N 1
ATOM 818 C CA . GLY A 1 99 ? 0.443 -15.610 -11.074 1.00 87.06 99 GLY A CA 1
ATOM 819 C C . GLY A 1 99 ? 0.491 -14.442 -10.087 1.00 87.06 99 GLY A C 1
ATOM 820 O O . GLY A 1 99 ? 0.306 -13.271 -10.427 1.00 87.06 99 GLY A O 1
ATOM 821 N N . ARG A 1 100 ? 0.683 -14.800 -8.815 1.00 90.00 100 ARG A N 1
ATOM 822 C CA . ARG A 1 100 ? 0.904 -13.859 -7.710 1.00 90.00 100 ARG A CA 1
ATOM 823 C C . ARG A 1 100 ? 2.403 -13.631 -7.531 1.00 90.00 100 ARG A C 1
ATOM 825 O O . ARG A 1 100 ? 3.207 -14.510 -7.828 1.00 90.00 100 ARG A O 1
ATOM 832 N N . ILE A 1 101 ? 2.771 -12.467 -7.017 1.00 93.81 101 ILE A N 1
ATOM 833 C CA . ILE A 1 101 ? 4.138 -12.153 -6.622 1.00 93.81 101 ILE A CA 1
ATOM 834 C C . ILE A 1 101 ? 4.544 -13.101 -5.494 1.00 93.81 101 ILE A C 1
ATOM 836 O O . ILE A 1 101 ? 3.859 -13.185 -4.474 1.00 93.81 101 ILE A O 1
ATOM 840 N N . SER A 1 102 ? 5.661 -13.792 -5.697 1.00 93.19 102 SER A N 1
ATOM 841 C CA . SER A 1 102 ? 6.375 -14.578 -4.691 1.00 93.19 102 SER A CA 1
ATOM 842 C C . SER A 1 102 ? 7.671 -13.860 -4.276 1.00 93.19 102 SER A C 1
ATOM 844 O O . SER A 1 102 ? 8.100 -12.934 -4.977 1.00 93.19 102 SER A O 1
ATOM 846 N N . PRO A 1 103 ? 8.336 -14.267 -3.179 1.00 93.81 103 PRO A N 1
ATOM 847 C CA . PRO A 1 103 ? 9.636 -13.705 -2.802 1.00 93.81 103 PRO A CA 1
ATOM 848 C C . PRO A 1 103 ? 10.692 -13.839 -3.915 1.00 93.81 103 PRO A C 1
ATOM 850 O O . PRO A 1 103 ? 11.466 -12.917 -4.164 1.00 93.81 103 PRO A O 1
ATOM 853 N N . GLU A 1 104 ? 10.680 -14.942 -4.661 1.00 93.62 104 GLU A N 1
ATOM 854 C CA . GLU A 1 104 ? 11.589 -15.197 -5.786 1.00 93.62 104 GLU A CA 1
ATOM 855 C C . GLU A 1 104 ? 11.282 -14.266 -6.965 1.00 93.62 104 GLU A C 1
ATOM 857 O O . GLU A 1 104 ? 12.194 -13.758 -7.620 1.00 93.62 104 GLU A O 1
ATOM 862 N N . ALA A 1 105 ? 9.999 -13.981 -7.215 1.00 94.50 105 ALA A N 1
ATOM 863 C CA . ALA A 1 105 ? 9.592 -13.011 -8.228 1.00 94.50 105 ALA A CA 1
ATOM 864 C C . ALA A 1 105 ? 10.066 -11.589 -7.878 1.00 94.50 105 ALA A C 1
ATOM 866 O O . ALA A 1 105 ? 10.464 -10.839 -8.773 1.00 94.50 105 ALA A O 1
ATOM 867 N N . VAL A 1 106 ? 10.076 -11.227 -6.589 1.00 97.69 106 VAL A N 1
ATOM 868 C CA . VAL A 1 106 ? 10.651 -9.960 -6.104 1.00 97.69 106 VAL A CA 1
ATOM 869 C C . VAL A 1 106 ? 12.150 -9.921 -6.376 1.00 97.69 106 VAL A C 1
ATOM 871 O O . VAL A 1 106 ? 12.622 -8.957 -6.972 1.00 97.69 106 VAL A O 1
ATOM 874 N N . GLN A 1 107 ? 12.892 -10.978 -6.037 1.00 96.19 107 GLN A N 1
ATOM 875 C CA . GLN A 1 107 ? 14.324 -11.053 -6.344 1.00 96.19 107 GLN A CA 1
ATOM 876 C C . GLN A 1 107 ? 14.604 -10.964 -7.847 1.00 96.19 107 GLN A C 1
ATOM 878 O O . GLN A 1 107 ? 15.505 -10.242 -8.272 1.00 96.19 107 GLN A O 1
ATOM 883 N N . GLY A 1 108 ? 13.817 -11.661 -8.669 1.00 95.38 108 GLY A N 1
ATOM 884 C CA . GLY A 1 108 ? 13.908 -11.564 -10.124 1.00 95.38 108 GLY A CA 1
ATOM 885 C C . GLY A 1 108 ? 13.658 -10.139 -10.620 1.00 95.38 108 GLY A C 1
ATOM 886 O O . GLY A 1 108 ? 14.342 -9.670 -11.527 1.00 95.38 108 GLY A O 1
ATOM 887 N N . MET A 1 109 ? 12.726 -9.423 -9.988 1.00 96.12 109 MET A N 1
ATOM 888 C CA . MET A 1 109 ? 12.463 -8.021 -10.290 1.00 96.12 109 MET A CA 1
ATOM 889 C C . MET A 1 109 ? 13.632 -7.113 -9.878 1.00 96.12 109 MET A C 1
ATOM 891 O O . MET A 1 109 ? 14.037 -6.260 -10.661 1.00 96.12 109 MET A O 1
ATOM 895 N N . LEU A 1 110 ? 14.236 -7.324 -8.705 1.00 96.00 110 LEU A N 1
ATOM 896 C CA . LEU A 1 110 ? 15.406 -6.557 -8.253 1.00 96.00 110 LEU A CA 1
ATOM 897 C C . LEU A 1 110 ? 16.594 -6.650 -9.225 1.00 96.00 110 LEU A C 1
ATOM 899 O O . LEU A 1 110 ? 17.360 -5.700 -9.332 1.00 96.00 110 LEU A O 1
ATOM 903 N N . ARG A 1 111 ? 16.725 -7.752 -9.978 1.00 94.38 111 ARG A N 1
ATOM 904 C CA . ARG A 1 111 ? 17.775 -7.914 -11.004 1.00 94.38 111 ARG A CA 1
ATOM 905 C C . ARG A 1 111 ? 17.532 -7.100 -12.276 1.00 94.38 111 ARG A C 1
ATOM 907 O O . ARG A 1 111 ? 18.487 -6.795 -12.981 1.00 94.38 111 ARG A O 1
ATOM 914 N N . VAL A 1 112 ? 16.274 -6.800 -12.605 1.00 93.88 112 VAL A N 1
ATOM 915 C CA . VAL A 1 112 ? 15.912 -6.068 -13.836 1.00 93.88 112 VAL A CA 1
ATOM 916 C C . VAL A 1 112 ? 15.618 -4.594 -13.582 1.00 93.88 112 VAL A C 1
ATOM 918 O O . VAL A 1 112 ? 15.678 -3.781 -14.505 1.00 93.88 112 VAL A O 1
ATOM 921 N N . LEU A 1 113 ? 15.274 -4.242 -12.345 1.00 94.31 113 LEU A N 1
ATOM 922 C CA . LEU A 1 113 ? 15.063 -2.862 -11.948 1.00 94.31 113 LEU A CA 1
ATOM 923 C C . LEU A 1 113 ? 16.394 -2.095 -11.948 1.00 94.31 113 LEU A C 1
ATOM 925 O O . LEU A 1 113 ? 17.432 -2.652 -11.594 1.00 94.31 113 LEU A O 1
ATOM 929 N N . PRO A 1 114 ? 16.378 -0.797 -12.294 1.00 92.62 114 PRO A N 1
ATOM 930 C CA . PRO A 1 114 ? 17.520 0.069 -12.040 1.00 92.62 114 PRO A CA 1
ATOM 931 C C . PRO A 1 114 ? 17.921 0.007 -10.560 1.00 92.62 114 PRO A C 1
ATOM 933 O O . PRO A 1 114 ? 17.071 0.145 -9.688 1.00 92.62 114 PRO A O 1
ATOM 936 N N . SER A 1 115 ? 19.206 -0.194 -10.280 1.00 89.19 115 SER A N 1
ATOM 937 C CA . SER A 1 115 ? 19.732 -0.257 -8.909 1.00 89.19 115 SER A CA 1
ATOM 938 C C . SER A 1 115 ? 20.366 1.054 -8.440 1.00 89.19 115 SER A C 1
ATOM 940 O O . SER A 1 115 ? 20.663 1.199 -7.258 1.00 89.19 115 SER A O 1
ATOM 942 N N . MET A 1 116 ? 20.576 2.011 -9.354 1.00 88.31 116 MET A N 1
ATOM 943 C CA . MET A 1 116 ? 21.211 3.297 -9.067 1.00 88.31 116 MET A CA 1
ATOM 944 C C . MET A 1 116 ? 20.338 4.482 -9.513 1.00 88.31 116 MET A C 1
ATOM 946 O O . MET A 1 116 ? 19.959 4.556 -10.689 1.00 88.31 116 MET A O 1
ATOM 950 N N . PRO A 1 117 ? 20.073 5.455 -8.617 1.00 90.56 117 PRO A N 1
ATOM 951 C CA . PRO A 1 117 ? 20.379 5.423 -7.177 1.00 90.56 117 PRO A CA 1
ATOM 952 C C . PRO A 1 117 ? 19.610 4.295 -6.453 1.00 90.56 117 PRO A C 1
ATOM 954 O O . PRO A 1 117 ? 18.576 3.875 -6.975 1.00 90.56 117 PRO A O 1
ATOM 957 N N . PRO A 1 118 ? 20.087 3.814 -5.285 1.00 93.69 118 PRO A N 1
ATOM 958 C CA . PRO A 1 118 ? 19.431 2.739 -4.545 1.00 93.69 118 PRO A CA 1
ATOM 959 C C . PRO A 1 118 ? 17.944 3.040 -4.320 1.00 93.69 118 PRO A C 1
ATOM 961 O O . PRO A 1 118 ? 17.627 4.124 -3.815 1.00 93.69 118 PRO A O 1
ATOM 964 N N . PRO A 1 119 ? 17.033 2.134 -4.710 1.00 96.06 119 PRO A N 1
ATOM 965 C CA . PRO A 1 119 ? 15.616 2.432 -4.666 1.00 96.06 119 PRO A CA 1
ATOM 966 C C . PRO A 1 119 ? 15.048 2.423 -3.245 1.00 96.06 119 PRO A C 1
ATOM 968 O O . PRO A 1 119 ? 15.417 1.602 -2.406 1.00 96.06 119 PRO A O 1
ATOM 971 N N . SER A 1 120 ? 14.077 3.304 -3.012 1.00 96.50 120 SER A N 1
ATOM 972 C CA . SER A 1 120 ? 13.131 3.180 -1.900 1.00 96.50 120 SER A CA 1
ATOM 973 C C . SER A 1 120 ? 11.921 2.370 -2.362 1.00 96.50 120 SER A C 1
ATOM 975 O O . SER A 1 120 ? 11.392 2.597 -3.454 1.00 96.50 120 SER A O 1
ATOM 977 N N . HIS A 1 121 ? 11.458 1.448 -1.528 1.00 97.75 121 HIS A N 1
ATOM 978 C CA . HIS A 1 121 ? 10.341 0.558 -1.809 1.00 97.75 121 HIS A CA 1
ATOM 979 C C . HIS A 1 121 ? 9.109 0.965 -1.000 1.00 97.75 121 HIS A C 1
ATOM 981 O O . HIS A 1 121 ? 9.169 1.057 0.221 1.00 97.75 121 HIS A O 1
ATOM 987 N N . TYR A 1 122 ? 7.989 1.177 -1.688 1.00 97.62 122 TYR A N 1
ATOM 988 C CA . TYR A 1 122 ? 6.706 1.541 -1.086 1.00 97.62 122 TYR A CA 1
ATOM 989 C C . TYR A 1 122 ? 5.692 0.438 -1.358 1.00 97.62 122 TYR A C 1
ATOM 991 O O . TYR A 1 122 ? 5.432 0.121 -2.519 1.00 97.62 122 TYR A O 1
ATOM 999 N N . LEU A 1 123 ? 5.147 -0.172 -0.309 1.00 96.75 123 LEU A N 1
ATOM 1000 C CA . LEU A 1 123 ? 4.259 -1.327 -0.409 1.00 96.75 123 LEU A CA 1
ATOM 1001 C C . LEU A 1 123 ? 2.862 -0.948 0.080 1.00 96.75 123 LEU A C 1
ATOM 1003 O O . LEU A 1 123 ? 2.693 -0.476 1.203 1.00 96.75 123 LEU A O 1
ATOM 1007 N N . CYS A 1 124 ? 1.847 -1.210 -0.739 1.00 94.81 124 CYS A N 1
ATOM 1008 C CA . CYS A 1 124 ? 0.459 -1.054 -0.324 1.00 94.81 124 CYS A CA 1
ATOM 1009 C C . CYS A 1 124 ? -0.424 -2.138 -0.951 1.00 94.81 124 CYS A C 1
ATOM 1011 O O . CYS A 1 124 ? -0.418 -2.372 -2.162 1.00 94.81 124 CYS A O 1
ATOM 1013 N N . GLY A 1 125 ? -1.181 -2.832 -0.107 1.00 90.62 125 GLY A N 1
ATOM 1014 C CA . GLY A 1 125 ? -2.024 -3.956 -0.495 1.00 90.62 125 GLY A CA 1
ATOM 1015 C C . GLY A 1 125 ? -2.337 -4.871 0.692 1.00 90.62 125 GLY A C 1
ATOM 1016 O O . GLY A 1 125 ? -1.955 -4.558 1.825 1.00 90.62 125 GLY A O 1
ATOM 1017 N N . PRO A 1 126 ? -3.000 -6.017 0.442 1.00 86.56 126 PRO A N 1
ATOM 1018 C CA . PRO A 1 126 ? -3.335 -6.985 1.484 1.00 86.56 126 PRO A CA 1
ATOM 1019 C C . PRO A 1 126 ? -2.104 -7.4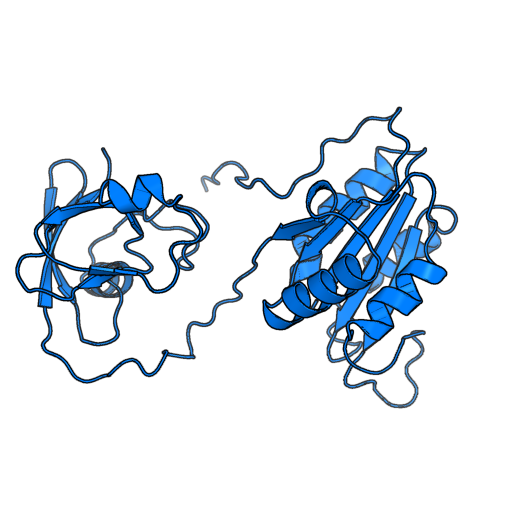49 2.269 1.00 86.56 126 PRO A C 1
ATOM 1021 O O . PRO A 1 126 ? -1.008 -7.546 1.716 1.00 86.56 126 PRO A O 1
ATOM 1024 N N . GLU A 1 127 ? -2.282 -7.798 3.542 1.00 85.00 127 GLU A N 1
ATOM 1025 C CA . GLU A 1 127 ? -1.187 -8.194 4.442 1.00 85.00 127 GLU A CA 1
ATOM 1026 C C . GLU A 1 127 ? -0.308 -9.308 3.855 1.00 85.00 127 GLU A C 1
ATOM 1028 O O . GLU A 1 127 ? 0.913 -9.173 3.792 1.00 85.00 127 GLU A O 1
ATOM 1033 N N . GLY A 1 128 ? -0.926 -10.370 3.326 1.00 84.19 128 GLY A N 1
ATOM 1034 C CA . GLY A 1 128 ? -0.192 -11.471 2.702 1.00 84.19 128 GLY A CA 1
ATOM 1035 C C . GLY A 1 128 ? 0.673 -11.028 1.517 1.00 84.19 128 GLY A C 1
ATOM 1036 O O . GLY A 1 128 ? 1.768 -11.551 1.335 1.00 84.19 128 GLY A O 1
ATOM 1037 N N . PHE A 1 129 ? 0.223 -10.035 0.743 1.00 93.12 129 PHE A N 1
ATOM 1038 C CA . PHE A 1 129 ? 1.018 -9.445 -0.334 1.00 93.12 129 PHE A CA 1
ATOM 1039 C C . PHE A 1 129 ? 2.206 -8.660 0.227 1.00 93.12 129 PHE A C 1
ATOM 1041 O O . PHE A 1 129 ? 3.340 -8.913 -0.177 1.00 93.12 129 PHE A O 1
ATOM 1048 N N . ARG A 1 130 ? 1.967 -7.752 1.181 1.00 94.12 130 ARG A N 1
ATOM 1049 C CA . ARG A 1 130 ? 3.027 -6.922 1.772 1.00 94.12 130 ARG A CA 1
ATOM 1050 C C . ARG A 1 130 ? 4.108 -7.774 2.432 1.00 94.12 130 ARG A C 1
ATOM 1052 O O . ARG A 1 130 ? 5.283 -7.599 2.126 1.00 94.12 130 ARG A O 1
ATOM 1059 N N . ARG A 1 131 ? 3.713 -8.777 3.224 1.00 91.94 131 ARG A N 1
ATOM 1060 C CA . ARG A 1 131 ? 4.627 -9.737 3.862 1.00 91.94 131 ARG A CA 1
ATOM 1061 C C . ARG A 1 131 ? 5.474 -10.500 2.843 1.00 91.94 131 ARG A C 1
ATOM 1063 O O . ARG A 1 131 ? 6.678 -10.647 3.036 1.00 91.94 131 ARG A O 1
ATOM 1070 N N . THR A 1 132 ? 4.869 -10.962 1.748 1.00 93.31 132 THR A N 1
ATOM 1071 C CA . THR A 1 132 ? 5.600 -11.641 0.670 1.00 93.31 132 THR A CA 1
ATOM 1072 C C . THR A 1 132 ? 6.612 -10.717 -0.005 1.00 93.31 132 THR A C 1
ATOM 1074 O O . THR A 1 132 ? 7.752 -11.127 -0.233 1.00 93.31 132 THR A O 1
ATOM 1077 N N . VAL A 1 133 ? 6.224 -9.472 -0.300 1.00 97.56 133 VAL A N 1
ATOM 1078 C CA . VAL A 1 133 ? 7.131 -8.503 -0.926 1.00 97.56 133 VAL A CA 1
ATOM 1079 C C . VAL A 1 133 ? 8.277 -8.144 0.014 1.00 97.56 133 VAL A C 1
ATOM 1081 O O . VAL A 1 133 ? 9.429 -8.233 -0.401 1.00 97.56 133 VAL A O 1
ATOM 1084 N N . ARG A 1 134 ? 7.985 -7.820 1.279 1.00 96.50 134 ARG A N 1
ATOM 1085 C CA . ARG A 1 134 ? 8.990 -7.538 2.313 1.00 96.50 134 ARG A CA 1
ATOM 1086 C C . ARG A 1 134 ? 10.018 -8.657 2.418 1.00 96.50 134 ARG A C 1
ATOM 1088 O O . ARG A 1 134 ? 11.205 -8.393 2.274 1.00 96.50 134 ARG A O 1
ATOM 1095 N N . ARG A 1 135 ? 9.563 -9.906 2.557 1.00 94.88 135 ARG A N 1
ATOM 1096 C CA . ARG A 1 135 ? 10.455 -11.069 2.619 1.00 94.88 135 ARG A CA 1
ATOM 1097 C C . ARG A 1 135 ? 11.361 -11.153 1.389 1.00 94.88 135 ARG A C 1
ATOM 1099 O O . ARG A 1 135 ? 12.556 -11.384 1.523 1.00 94.88 135 ARG A O 1
ATOM 1106 N N . GLY A 1 136 ? 10.812 -10.953 0.191 1.00 96.81 136 GLY A N 1
ATOM 1107 C CA . GLY A 1 136 ? 11.600 -10.962 -1.044 1.00 96.81 136 GLY A CA 1
ATOM 1108 C C . GLY A 1 136 ? 12.647 -9.843 -1.111 1.00 96.81 136 GLY A C 1
ATOM 1109 O O . GLY A 1 136 ? 13.750 -10.071 -1.606 1.00 96.81 136 GLY A O 1
ATOM 1110 N N . LEU A 1 137 ? 12.323 -8.654 -0.590 1.00 97.62 137 LEU A N 1
ATOM 1111 C CA . LEU A 1 137 ? 13.246 -7.519 -0.494 1.00 97.62 137 LEU A CA 1
ATOM 1112 C C . LEU A 1 137 ? 14.371 -7.791 0.514 1.00 97.62 137 LEU A C 1
ATOM 1114 O O . LEU A 1 137 ? 15.540 -7.595 0.187 1.00 97.62 137 LEU A O 1
ATOM 1118 N N . GLU A 1 138 ? 14.037 -8.309 1.695 1.00 95.94 138 GLU A N 1
ATOM 1119 C CA . GLU A 1 138 ? 14.997 -8.675 2.746 1.00 95.94 138 GLU A CA 1
ATOM 1120 C C . GLU A 1 138 ? 15.943 -9.788 2.276 1.00 95.94 138 GLU A C 1
ATOM 1122 O O . GLU A 1 138 ? 17.158 -9.680 2.429 1.00 95.94 138 GLU A O 1
ATOM 1127 N N . MET A 1 139 ? 15.418 -10.810 1.591 1.00 95.00 139 MET A N 1
ATOM 1128 C CA . MET A 1 139 ? 16.238 -11.842 0.942 1.00 95.00 139 MET A CA 1
ATOM 1129 C C . MET A 1 139 ? 17.151 -11.270 -0.157 1.00 95.00 139 MET A C 1
ATOM 1131 O O . MET A 1 139 ? 18.135 -11.902 -0.529 1.00 95.00 139 MET A O 1
ATOM 1135 N N . GLY A 1 140 ? 16.805 -10.113 -0.726 1.00 93.62 140 GLY A N 1
ATOM 1136 C CA . GLY A 1 140 ? 17.627 -9.365 -1.678 1.00 93.62 140 GLY A CA 1
ATOM 1137 C C . GLY A 1 140 ? 18.628 -8.406 -1.023 1.00 93.62 140 GLY A C 1
ATOM 1138 O O . GLY A 1 140 ? 19.306 -7.679 -1.744 1.00 93.62 140 GLY A O 1
ATOM 1139 N N . GLY A 1 141 ? 18.713 -8.378 0.312 1.00 94.12 141 GLY A N 1
ATOM 1140 C CA . GLY A 1 141 ? 19.607 -7.496 1.065 1.00 94.12 141 GLY A CA 1
ATOM 1141 C C . GLY A 1 141 ? 19.114 -6.052 1.202 1.00 94.12 141 GLY A C 1
ATOM 1142 O O . GLY A 1 141 ? 19.899 -5.172 1.552 1.00 94.12 141 GLY A O 1
ATOM 1143 N N . ILE A 1 142 ? 17.837 -5.775 0.919 1.00 96.00 142 ILE A N 1
ATOM 1144 C CA . ILE A 1 142 ? 17.260 -4.440 1.105 1.00 96.00 142 ILE A CA 1
ATOM 1145 C C . ILE A 1 142 ? 16.924 -4.240 2.584 1.00 96.00 142 ILE A C 1
ATOM 1147 O O . ILE A 1 142 ? 16.076 -4.939 3.138 1.00 96.00 142 ILE A O 1
ATOM 1151 N N . GLY A 1 143 ? 17.587 -3.268 3.211 1.00 90.06 143 GLY A N 1
ATOM 1152 C CA . GLY A 1 143 ? 17.347 -2.899 4.603 1.00 90.06 143 GLY A CA 1
ATOM 1153 C C . GLY A 1 143 ? 15.992 -2.218 4.825 1.00 90.06 143 GLY A C 1
ATOM 1154 O O . GLY A 1 143 ? 15.447 -1.552 3.936 1.00 90.06 143 GLY A O 1
ATOM 1155 N N . GLY A 1 144 ? 15.443 -2.382 6.033 1.00 87.06 144 GLY A N 1
ATOM 1156 C CA . GLY A 1 144 ? 14.124 -1.869 6.417 1.00 87.06 144 GLY A CA 1
ATOM 1157 C C . GLY A 1 144 ? 13.988 -0.346 6.321 1.00 87.06 144 GLY A C 1
ATOM 1158 O O . GLY A 1 144 ? 12.893 0.146 6.076 1.00 87.06 144 GLY A O 1
ATOM 1159 N N . GLU A 1 145 ? 15.090 0.402 6.402 1.00 90.19 145 GLU A N 1
ATOM 1160 C CA . GLU A 1 145 ? 15.136 1.859 6.220 1.00 90.19 145 GLU A CA 1
ATOM 1161 C C . GLU A 1 145 ? 14.722 2.320 4.813 1.00 90.19 145 GLU A C 1
ATOM 1163 O O . GLU A 1 145 ? 14.419 3.494 4.596 1.00 90.19 145 GLU A O 1
ATOM 1168 N N . ARG A 1 146 ? 14.708 1.397 3.845 1.00 92.69 146 ARG A N 1
ATOM 1169 C CA . ARG A 1 146 ? 14.259 1.625 2.467 1.00 92.69 146 ARG A CA 1
ATOM 1170 C C . ARG A 1 146 ? 12.900 1.001 2.168 1.00 92.69 146 ARG A C 1
ATOM 1172 O O . ARG A 1 146 ? 12.468 1.083 1.020 1.00 92.69 146 ARG A O 1
ATOM 1179 N N . ILE A 1 147 ? 12.227 0.398 3.150 1.00 94.62 147 ILE A N 1
ATOM 1180 C CA . ILE A 1 147 ? 10.944 -0.290 2.972 1.00 94.62 147 ILE A CA 1
ATOM 1181 C C . ILE A 1 147 ? 9.861 0.438 3.768 1.00 94.62 147 ILE A C 1
ATOM 1183 O O . ILE A 1 147 ? 9.786 0.341 4.991 1.00 94.62 147 ILE A O 1
ATOM 1187 N N . PHE A 1 148 ? 8.976 1.116 3.049 1.00 93.38 148 PHE A N 1
ATOM 1188 C CA . PHE A 1 148 ? 7.845 1.855 3.595 1.00 93.38 148 PHE A CA 1
ATOM 1189 C C . PHE A 1 148 ? 6.558 1.114 3.262 1.00 93.38 148 PHE A C 1
ATOM 1191 O O . PHE A 1 148 ? 6.362 0.689 2.121 1.00 93.38 148 PHE A O 1
ATOM 1198 N N . GLU A 1 149 ? 5.648 0.990 4.222 1.00 90.50 149 GLU A N 1
ATOM 1199 C CA . GLU A 1 149 ? 4.383 0.295 3.997 1.00 90.50 149 GLU A CA 1
ATOM 1200 C C . GLU A 1 149 ? 3.193 1.051 4.556 1.00 90.50 149 GLU A C 1
ATOM 1202 O O . GLU A 1 149 ? 3.283 1.694 5.599 1.00 90.50 149 GLU A O 1
ATOM 1207 N N . GLU A 1 150 ? 2.057 0.884 3.888 1.00 83.38 150 GLU A N 1
ATOM 1208 C CA . GLU A 1 150 ? 0.756 1.264 4.414 1.00 83.38 150 GLU A CA 1
ATOM 1209 C C . GLU A 1 150 ? -0.166 0.048 4.431 1.00 83.38 150 GLU A C 1
ATOM 1211 O O . GLU A 1 150 ? -0.372 -0.635 3.418 1.00 83.38 150 GLU A O 1
ATOM 1216 N N . ALA A 1 151 ? -0.722 -0.229 5.607 1.00 77.06 151 ALA A N 1
ATOM 1217 C CA . ALA A 1 151 ? -1.737 -1.248 5.780 1.00 77.06 151 ALA A CA 1
ATOM 1218 C C . ALA A 1 151 ? -3.100 -0.669 5.385 1.00 77.06 151 ALA A C 1
ATOM 1220 O O . ALA A 1 151 ? -3.757 0.009 6.170 1.00 77.06 151 ALA A O 1
ATOM 1221 N N . PHE A 1 152 ? -3.537 -0.970 4.163 1.00 64.94 152 PHE A N 1
ATOM 1222 C CA . PHE A 1 152 ? -4.939 -0.822 3.794 1.00 64.94 152 PHE A CA 1
ATOM 1223 C C . PHE A 1 152 ? -5.657 -2.088 4.251 1.00 64.94 152 PHE A C 1
ATOM 1225 O O . PHE A 1 152 ? -5.632 -3.118 3.572 1.00 64.94 152 PHE A O 1
ATOM 1232 N N . VAL A 1 153 ? -6.253 -2.040 5.438 1.00 50.31 153 VAL A N 1
ATOM 1233 C CA . VAL A 1 153 ? -7.316 -2.989 5.744 1.00 50.31 153 VAL A CA 1
ATOM 1234 C C . VAL A 1 153 ? -8.472 -2.527 4.848 1.00 50.31 153 VAL A C 1
ATOM 1236 O O . VAL A 1 153 ? -8.939 -1.390 4.917 1.00 50.31 153 VAL A O 1
ATOM 1239 N N . ALA A 1 154 ? -8.771 -3.325 3.826 1.00 40.72 154 ALA A N 1
ATOM 1240 C CA . ALA A 1 154 ? -10.056 -3.232 3.159 1.00 40.72 154 ALA A CA 1
ATOM 1241 C C . ALA A 1 154 ? -11.049 -3.869 4.122 1.00 40.72 154 ALA A C 1
ATOM 1243 O O . ALA A 1 154 ? -10.724 -4.933 4.651 1.00 40.72 154 ALA A O 1
ATOM 1244 N N . ASP A 1 155 ? -12.188 -3.209 4.328 1.00 36.25 155 ASP A N 1
ATOM 1245 C CA . ASP A 1 155 ? -13.322 -3.638 5.145 1.00 36.25 155 ASP A CA 1
ATOM 1246 C C . ASP A 1 155 ? -13.432 -5.170 5.188 1.00 36.25 155 ASP A C 1
ATOM 1248 O O . ASP A 1 155 ? -14.022 -5.821 4.326 1.00 36.25 155 ASP A O 1
ATOM 1252 N N . ALA A 1 156 ? -12.801 -5.769 6.194 1.00 35.66 156 ALA A N 1
ATOM 1253 C CA . ALA A 1 156 ? -13.038 -7.147 6.567 1.00 35.66 156 ALA A CA 1
ATOM 1254 C C . ALA A 1 156 ? -14.147 -7.117 7.614 1.00 35.66 156 ALA A C 1
ATOM 1256 O O . ALA A 1 156 ? -14.003 -7.648 8.708 1.00 35.66 156 ALA A O 1
ATOM 1257 N N . THR A 1 157 ? -15.262 -6.473 7.269 1.00 39.94 157 THR A N 1
ATOM 1258 C CA . THR A 1 157 ? -16.500 -6.513 8.046 1.00 39.94 157 THR A CA 1
ATOM 1259 C C . THR A 1 157 ? -17.160 -7.894 7.992 1.00 39.94 157 THR A C 1
ATOM 1261 O O . THR A 1 157 ? -18.221 -8.079 8.569 1.00 39.94 157 THR A O 1
ATOM 1264 N N . VAL A 1 158 ? -16.563 -8.899 7.338 1.00 38.38 158 VAL A N 1
ATOM 1265 C CA . VAL A 1 158 ? -17.096 -10.269 7.333 1.00 38.38 158 VAL A CA 1
ATOM 1266 C C . VAL A 1 158 ? -15.981 -11.313 7.299 1.00 38.38 158 VAL A C 1
ATOM 1268 O O . VAL A 1 158 ? -15.943 -12.164 6.426 1.00 38.38 158 VAL A O 1
ATOM 1271 N N . LEU A 1 159 ? -15.055 -11.267 8.248 1.00 34.38 159 LEU A N 1
ATOM 1272 C CA . LEU A 1 159 ? -14.515 -12.498 8.828 1.00 34.38 159 LEU A CA 1
ATOM 1273 C C . LEU A 1 159 ? -14.288 -12.192 10.297 1.00 34.38 159 LEU A C 1
ATOM 1275 O O . LEU A 1 159 ? -13.186 -11.836 10.711 1.00 34.38 159 LEU A O 1
ATOM 1279 N N . ALA A 1 160 ? -15.381 -12.289 11.057 1.00 35.88 160 ALA A N 1
ATOM 1280 C CA . ALA A 1 160 ? -15.315 -12.531 12.483 1.00 35.88 160 ALA A CA 1
ATOM 1281 C C . ALA A 1 160 ? -14.222 -13.580 12.711 1.00 35.88 160 ALA A C 1
ATOM 1283 O O . ALA A 1 160 ? -14.349 -14.732 12.286 1.00 35.88 160 ALA A O 1
ATOM 1284 N N . SER A 1 161 ? -13.118 -13.163 13.327 1.00 35.78 161 SER A N 1
ATOM 1285 C CA . SER A 1 161 ? -12.276 -14.103 14.035 1.00 35.78 161 SER A CA 1
ATOM 1286 C C . SER A 1 161 ? -13.217 -14.818 14.994 1.00 35.78 161 SER A C 1
ATOM 1288 O O . SER A 1 161 ? -13.853 -14.196 15.842 1.00 35.78 161 SER A O 1
ATOM 1290 N N . GLN A 1 162 ? -13.357 -16.126 14.805 1.00 37.56 162 GLN A N 1
ATOM 1291 C CA . GLN A 1 162 ? -14.064 -17.038 15.698 1.00 37.56 162 GLN A CA 1
ATOM 1292 C C . GLN A 1 162 ? -13.308 -17.165 17.035 1.00 37.56 162 GLN A C 1
ATOM 1294 O O . GLN A 1 162 ? -13.042 -18.260 17.516 1.00 37.56 162 GLN A O 1
ATOM 1299 N N . ALA A 1 163 ? -12.935 -16.038 17.640 1.00 39.47 163 ALA A N 1
ATOM 1300 C CA . ALA A 1 163 ? -12.650 -15.944 19.056 1.00 39.47 163 ALA A CA 1
ATOM 1301 C C . ALA A 1 163 ? -14.013 -15.824 19.748 1.00 39.47 163 ALA A C 1
ATOM 1303 O O . ALA A 1 163 ? -14.529 -14.729 19.951 1.00 39.47 163 ALA A O 1
ATOM 1304 N N . SER A 1 164 ? -14.619 -16.996 19.970 1.00 42.09 164 SER A N 1
ATOM 1305 C CA . SER A 1 164 ? -15.779 -17.262 20.828 1.00 42.09 164 SER A CA 1
ATOM 1306 C C . SER A 1 164 ? -16.946 -16.266 20.709 1.00 42.09 164 SER A C 1
ATOM 1308 O O . SER A 1 164 ? -17.007 -15.252 21.399 1.00 42.09 164 SER A O 1
ATOM 1310 N N . LEU A 1 165 ? -17.976 -16.662 19.950 1.00 51.91 165 LEU A N 1
ATOM 1311 C CA . LEU A 1 165 ? -19.362 -16.183 20.132 1.00 51.91 165 LEU A CA 1
ATOM 1312 C C . LEU A 1 165 ? -19.938 -16.559 21.520 1.00 51.91 165 LEU A C 1
ATOM 1314 O O . LEU A 1 165 ? -21.106 -16.314 21.804 1.00 51.91 165 LEU A O 1
ATOM 1318 N N . GLU A 1 166 ? -19.124 -17.173 22.377 1.00 57.81 166 GLU A N 1
ATOM 1319 C CA . GLU A 1 166 ? -19.443 -17.591 23.731 1.00 57.81 166 GLU A CA 1
ATOM 1320 C C . GLU A 1 166 ? -18.849 -16.597 24.733 1.00 57.81 166 GLU A C 1
ATOM 1322 O O . GLU A 1 166 ? -17.659 -16.284 24.712 1.00 57.81 166 GLU A O 1
ATOM 1327 N N . GLY A 1 167 ? -19.702 -16.093 25.617 1.00 67.19 167 GLY A N 1
ATOM 1328 C CA . GLY A 1 167 ? -19.344 -15.164 26.682 1.00 67.19 167 GLY A CA 1
ATOM 1329 C C . GLY A 1 167 ? -20.577 -14.404 27.175 1.00 67.19 167 GLY A C 1
ATOM 1330 O O . GLY A 1 167 ? -21.598 -14.382 26.486 1.00 67.19 167 GLY A O 1
ATOM 1331 N N . PRO A 1 168 ? -20.537 -13.792 28.367 1.00 83.25 168 PRO A N 1
ATOM 1332 C CA . PRO A 1 168 ? -21.609 -12.911 28.801 1.00 83.25 168 PRO A CA 1
ATOM 1333 C C . PRO A 1 168 ? -21.558 -11.589 28.026 1.00 83.25 168 PRO A C 1
ATOM 1335 O O . PRO A 1 168 ? -20.487 -11.085 27.687 1.00 83.25 168 PRO A O 1
ATOM 1338 N N . MET A 1 169 ? -22.725 -10.993 27.784 1.00 91.12 169 MET A N 1
ATOM 1339 C CA . MET A 1 169 ? -22.803 -9.575 27.433 1.00 91.12 169 MET A CA 1
ATOM 1340 C C . MET A 1 169 ? -22.270 -8.758 28.612 1.00 91.12 169 MET A C 1
ATOM 1342 O O . MET A 1 169 ? -22.729 -8.942 29.739 1.00 91.12 169 MET A O 1
ATOM 1346 N N . ARG A 1 170 ? -21.332 -7.844 28.357 1.00 93.44 170 ARG A N 1
ATOM 1347 C CA . ARG A 1 170 ? -20.694 -7.039 29.410 1.00 93.44 170 ARG A CA 1
ATOM 1348 C C . ARG A 1 170 ? -21.119 -5.583 29.314 1.00 93.44 170 ARG A C 1
ATOM 1350 O O . ARG A 1 170 ? -21.263 -5.047 28.217 1.00 93.44 170 ARG A O 1
ATOM 1357 N N . ALA A 1 171 ? -21.321 -4.933 30.456 1.00 94.00 171 ALA A N 1
ATOM 1358 C CA . ALA A 1 171 ? -21.597 -3.502 30.509 1.00 94.00 171 ALA A CA 1
ATOM 1359 C C . ALA A 1 171 ? -20.279 -2.731 30.646 1.00 94.00 171 ALA A C 1
ATOM 1361 O O . ALA A 1 171 ? -19.540 -2.931 31.602 1.00 94.00 171 ALA A O 1
ATOM 1362 N N . VAL A 1 172 ? -19.993 -1.841 29.699 1.00 96.94 172 VAL A N 1
ATOM 1363 C CA . VAL A 1 172 ? -18.802 -0.986 29.706 1.00 96.94 172 VAL A CA 1
ATOM 1364 C C . VAL A 1 172 ? -19.215 0.443 30.021 1.00 96.94 172 VAL A C 1
ATOM 1366 O O . VAL A 1 172 ? -20.085 1.010 29.356 1.00 96.94 172 VAL A O 1
ATOM 1369 N N . ARG A 1 173 ? -18.576 1.054 31.021 1.00 97.56 173 ARG A N 1
ATOM 1370 C CA . ARG A 1 173 ? -18.748 2.478 31.316 1.00 97.56 173 ARG A CA 1
ATOM 1371 C C . ARG A 1 173 ? -17.878 3.287 30.355 1.00 97.56 173 ARG A C 1
ATOM 1373 O O . ARG A 1 173 ? -16.664 3.113 30.335 1.00 97.56 173 ARG A O 1
ATOM 1380 N N . VAL A 1 174 ? -18.470 4.186 29.573 1.00 97.00 174 VAL A N 1
ATOM 1381 C CA . VAL A 1 174 ? -17.740 5.053 28.635 1.00 97.00 174 VAL A CA 1
ATOM 1382 C C . VAL A 1 174 ? -17.950 6.509 29.015 1.00 97.00 174 VAL A C 1
ATOM 1384 O O . VAL A 1 174 ? -19.077 6.986 29.010 1.00 97.00 174 VAL A O 1
ATOM 1387 N N . THR A 1 175 ? -16.878 7.227 29.338 1.00 96.44 175 THR A N 1
ATOM 1388 C CA . THR A 1 175 ? -16.914 8.677 29.560 1.00 96.44 175 THR A CA 1
ATOM 1389 C C . THR A 1 175 ? -16.439 9.393 28.302 1.00 96.44 175 THR A C 1
ATOM 1391 O O . THR A 1 175 ? -15.278 9.243 27.928 1.00 96.44 175 THR A O 1
ATOM 1394 N N . LEU A 1 176 ? -17.315 10.164 27.661 1.00 92.88 176 LEU A N 1
ATOM 1395 C CA . LEU A 1 176 ? -17.011 10.983 26.488 1.00 92.88 176 LEU A CA 1
ATOM 1396 C C . LEU A 1 176 ? -17.130 12.458 26.889 1.00 92.88 176 LEU A C 1
ATOM 1398 O O . LEU A 1 176 ? -18.229 12.947 27.146 1.00 92.88 176 LEU A O 1
ATOM 1402 N N . GLY A 1 177 ? -15.998 13.156 27.002 1.00 86.88 177 GLY A N 1
ATOM 1403 C CA . GLY A 1 177 ? -15.976 14.500 27.586 1.00 86.88 177 GLY A CA 1
ATOM 1404 C C . GLY A 1 177 ? -16.499 14.497 29.030 1.00 86.88 177 GLY A C 1
ATOM 1405 O O . GLY A 1 177 ? -15.913 13.856 29.904 1.00 86.88 177 GLY A O 1
ATOM 1406 N N . THR A 1 178 ? -17.604 15.202 29.287 1.00 86.31 178 THR A N 1
ATOM 1407 C CA . THR A 1 178 ? -18.272 15.263 30.603 1.00 86.31 178 THR A CA 1
ATOM 1408 C C . THR A 1 178 ? -19.382 14.227 30.780 1.00 86.31 178 THR A C 1
ATOM 1410 O O . THR A 1 178 ? -19.843 14.008 31.901 1.00 86.31 178 THR A O 1
ATOM 1413 N N . GLU A 1 179 ? -19.817 13.575 29.705 1.00 92.00 179 GLU A N 1
ATOM 1414 C CA . GLU A 1 179 ? -20.933 12.635 29.729 1.00 92.00 179 GLU A CA 1
ATOM 1415 C C . GLU A 1 179 ? -20.445 11.211 29.978 1.00 92.00 179 GLU A C 1
ATOM 1417 O O . GLU A 1 179 ? -19.336 10.830 29.603 1.00 92.00 179 GLU A O 1
ATOM 1422 N N . THR A 1 180 ? -21.270 10.402 30.641 1.00 95.19 180 THR A N 1
ATOM 1423 C CA . THR A 1 180 ? -20.972 8.991 30.893 1.00 95.19 180 THR A CA 1
ATOM 1424 C C . THR A 1 180 ? -22.124 8.120 30.429 1.00 95.19 180 THR A C 1
ATOM 1426 O O . THR A 1 180 ? -23.262 8.299 30.853 1.00 95.19 180 THR A O 1
ATOM 1429 N N . TYR A 1 181 ? -21.785 7.127 29.620 1.00 94.38 181 TYR A N 1
ATOM 1430 C CA . TYR A 1 181 ? -22.686 6.159 29.025 1.00 94.38 181 TYR A CA 1
ATOM 1431 C C . TYR A 1 181 ? -22.412 4.760 29.585 1.00 94.38 181 TYR A C 1
ATOM 1433 O O . TYR A 1 181 ? -21.273 4.422 29.916 1.00 94.38 181 TYR A O 1
ATOM 1441 N N . GLN A 1 182 ? -23.447 3.926 29.661 1.00 96.25 182 GLN A N 1
ATOM 1442 C CA . GLN A 1 182 ? -23.298 2.480 29.828 1.00 96.25 182 GLN A CA 1
ATOM 1443 C C . GLN A 1 182 ? -23.567 1.806 28.488 1.00 96.25 182 GLN A C 1
ATOM 1445 O O . GLN A 1 182 ? -24.693 1.824 28.000 1.00 96.25 182 GLN A O 1
ATOM 1450 N N . VAL A 1 183 ? -22.533 1.203 27.908 1.00 95.56 183 VAL A N 1
ATOM 1451 C CA . VAL A 1 183 ? -22.622 0.469 26.646 1.00 95.56 183 VAL A CA 1
ATOM 1452 C C . VAL A 1 183 ? -22.703 -1.017 26.956 1.00 95.56 183 VAL A C 1
ATOM 1454 O O . VAL A 1 183 ? -21.776 -1.587 27.529 1.00 95.56 183 VAL A O 1
ATOM 1457 N N . LYS A 1 184 ? -23.797 -1.670 26.568 1.00 94.75 184 LYS A N 1
ATOM 1458 C CA . LYS A 1 184 ? -23.896 -3.135 26.632 1.00 94.75 184 LYS A CA 1
ATOM 1459 C C . LYS A 1 184 ? -23.192 -3.735 25.420 1.00 94.75 184 LYS A C 1
ATOM 1461 O O . LYS A 1 184 ? -23.657 -3.520 24.308 1.00 94.75 184 LYS A O 1
ATOM 1466 N N . VAL A 1 185 ? -22.087 -4.447 25.616 1.00 94.69 185 VAL A N 1
ATOM 1467 C CA . VAL A 1 185 ? -21.277 -5.034 24.539 1.00 94.69 185 VAL A CA 1
ATOM 1468 C C . VAL A 1 185 ? -21.592 -6.529 24.428 1.00 94.69 185 VAL A C 1
ATOM 1470 O O . VAL A 1 185 ? -21.261 -7.285 25.349 1.00 94.69 185 VAL A O 1
ATOM 1473 N N . PRO A 1 186 ? -22.250 -6.974 23.340 1.00 91.38 186 PRO A N 1
ATOM 1474 C CA . PRO A 1 186 ? -22.455 -8.393 23.080 1.00 91.38 186 PRO A CA 1
ATOM 1475 C C . PRO A 1 186 ? -21.124 -9.134 22.868 1.00 91.38 186 PRO A C 1
ATOM 1477 O O . PRO A 1 186 ? -20.149 -8.531 22.405 1.00 91.38 186 PRO A O 1
ATOM 1480 N N . PRO A 1 187 ? -21.074 -10.449 23.144 1.00 86.38 187 PRO A N 1
ATOM 1481 C CA . PRO A 1 187 ? -19.934 -11.287 22.781 1.00 86.38 187 PRO A CA 1
ATOM 1482 C C . PRO A 1 187 ? -19.623 -11.162 21.289 1.00 86.38 187 PRO A C 1
ATOM 1484 O O . PRO A 1 187 ? -20.526 -11.148 20.454 1.00 86.38 187 PRO A O 1
ATOM 1487 N N . GLY A 1 188 ? -18.343 -11.050 20.941 1.00 82.31 188 GLY A N 1
ATOM 1488 C CA . GLY A 1 188 ? -17.930 -10.911 19.544 1.00 82.31 188 GLY A CA 1
ATOM 1489 C C . GLY A 1 188 ? -18.174 -9.529 18.920 1.00 82.31 188 GLY A C 1
ATOM 1490 O O . GLY A 1 188 ? -17.775 -9.325 17.773 1.00 82.31 188 GLY A O 1
ATOM 1491 N N . SER A 1 189 ? -18.697 -8.538 19.652 1.00 89.38 189 SER A N 1
ATOM 1492 C CA . SER A 1 189 ? -18.741 -7.129 19.214 1.00 89.38 189 SER A CA 1
ATOM 1493 C C . SER A 1 189 ? -17.609 -6.296 19.817 1.00 89.38 189 SER A C 1
ATOM 1495 O O . SER A 1 189 ? -17.118 -6.580 20.911 1.00 89.38 189 SER A O 1
ATOM 1497 N N . THR A 1 190 ? -17.171 -5.269 19.093 1.00 95.38 190 THR A N 1
ATOM 1498 C CA . THR A 1 190 ? -16.286 -4.229 19.636 1.00 95.38 190 THR A CA 1
ATOM 1499 C C . THR A 1 190 ? -17.094 -3.192 20.420 1.00 95.38 190 THR A C 1
ATOM 1501 O O . THR A 1 190 ? -18.306 -3.046 20.232 1.00 95.38 190 THR A O 1
ATOM 1504 N N . LEU A 1 191 ? -16.424 -2.430 21.286 1.00 96.00 191 LEU A N 1
ATOM 1505 C CA . LEU A 1 191 ? -17.053 -1.347 22.041 1.00 96.00 191 LEU A CA 1
ATOM 1506 C C . LEU A 1 191 ? -17.681 -0.291 21.120 1.00 96.00 191 LEU A C 1
ATOM 1508 O O . LEU A 1 191 ? -18.792 0.161 21.388 1.00 96.00 191 LEU A O 1
ATOM 1512 N N . LEU A 1 192 ? -16.994 0.087 20.034 1.00 95.44 192 LEU A N 1
ATOM 1513 C CA . LEU A 1 192 ? -17.526 1.055 19.074 1.00 95.44 192 LEU A CA 1
ATOM 1514 C C . LEU A 1 192 ? -18.804 0.543 18.401 1.00 95.44 192 LEU A C 1
ATOM 1516 O O . LEU A 1 192 ? -19.777 1.284 18.319 1.00 95.44 192 LEU A O 1
ATOM 1520 N N . GLU A 1 193 ? -18.816 -0.701 17.917 1.00 93.06 193 GLU A N 1
ATOM 1521 C CA . GLU A 1 193 ? -19.999 -1.276 17.260 1.00 93.06 193 GLU A CA 1
ATOM 1522 C C . GLU A 1 193 ? -21.206 -1.285 18.199 1.00 93.06 193 GLU A C 1
ATOM 1524 O O . GLU A 1 193 ? -22.281 -0.816 17.822 1.00 93.06 193 GLU A O 1
ATOM 1529 N N . ALA A 1 194 ? -21.011 -1.750 19.435 1.00 92.38 194 ALA A N 1
ATOM 1530 C CA . ALA A 1 194 ? -22.060 -1.796 20.444 1.00 92.38 194 ALA A CA 1
ATOM 1531 C C . ALA A 1 194 ? -22.578 -0.397 20.818 1.00 92.38 194 ALA A C 1
ATOM 1533 O O . ALA A 1 194 ? -23.785 -0.218 20.990 1.00 92.38 194 ALA A O 1
ATOM 1534 N N . ALA A 1 195 ? -21.689 0.596 20.922 1.00 92.25 195 ALA A N 1
ATOM 1535 C CA . ALA A 1 195 ? -22.060 1.975 21.224 1.00 92.25 195 ALA A CA 1
ATOM 1536 C C . ALA A 1 195 ? -22.891 2.599 20.094 1.00 92.25 195 ALA A C 1
ATOM 1538 O O . ALA A 1 195 ? -23.970 3.131 20.353 1.00 92.25 195 ALA A O 1
ATOM 1539 N N . LEU A 1 196 ? -22.451 2.449 18.840 1.00 88.44 196 LEU A N 1
ATOM 1540 C CA . LEU A 1 196 ? -23.170 2.974 17.675 1.00 88.44 196 LEU A CA 1
ATOM 1541 C C . LEU A 1 196 ? -24.549 2.319 17.509 1.00 88.44 196 LEU A C 1
ATOM 1543 O O . LEU A 1 196 ? -25.518 3.010 17.202 1.00 88.44 196 LEU A O 1
ATOM 1547 N N . GLN A 1 197 ? -24.669 1.011 17.763 1.00 87.88 197 GLN A N 1
ATOM 1548 C CA . GLN A 1 197 ? -25.963 0.312 17.759 1.00 87.88 197 GLN A CA 1
ATOM 1549 C C . GLN A 1 197 ? -26.924 0.820 18.845 1.00 87.88 197 GLN A C 1
ATOM 1551 O O . GLN A 1 197 ? -28.137 0.761 18.665 1.00 87.88 197 GLN A O 1
ATOM 1556 N N . GLN A 1 198 ? -26.391 1.334 19.954 1.00 89.94 198 GLN A N 1
ATOM 1557 C CA . GLN A 1 198 ? -27.153 1.950 21.045 1.00 89.94 198 GLN A CA 1
ATOM 1558 C C . GLN A 1 198 ? -27.362 3.462 20.855 1.00 89.94 198 GLN A C 1
ATOM 1560 O O . GLN A 1 198 ? -27.882 4.120 21.753 1.00 89.94 198 GLN A O 1
ATOM 1565 N N . GLY A 1 199 ? -26.980 4.021 19.700 1.00 87.00 199 GLY A N 1
ATOM 1566 C CA . GLY A 1 199 ? -27.138 5.445 19.396 1.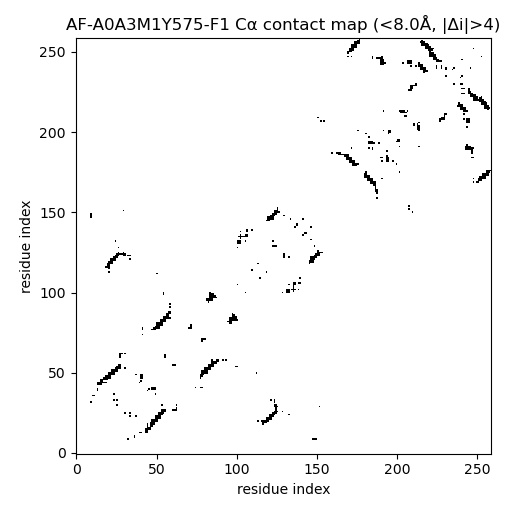00 87.00 199 GLY A CA 1
ATOM 1567 C C . GLY A 1 199 ? -26.134 6.361 20.102 1.00 87.00 199 GLY A C 1
ATOM 1568 O O . GLY A 1 199 ? -26.354 7.567 20.159 1.00 87.00 199 GLY A O 1
ATOM 1569 N N . ILE A 1 200 ? -25.042 5.811 20.641 1.00 90.81 200 ILE A N 1
ATOM 1570 C CA . ILE A 1 200 ? -23.977 6.566 21.308 1.00 90.81 200 ILE A CA 1
ATOM 1571 C C . ILE A 1 200 ? -22.879 6.857 20.280 1.00 90.81 200 ILE A C 1
ATOM 1573 O O . ILE A 1 200 ? -22.159 5.950 19.852 1.00 90.81 200 ILE A O 1
ATOM 1577 N N . ASP A 1 201 ? -22.748 8.124 19.888 1.00 91.25 201 ASP A N 1
ATOM 1578 C CA . ASP A 1 201 ? -21.805 8.565 18.854 1.00 91.25 201 ASP A CA 1
ATOM 1579 C C . ASP A 1 201 ? -20.390 8.755 19.422 1.00 91.25 201 ASP A C 1
ATOM 1581 O O . ASP A 1 201 ? -19.954 9.853 19.771 1.00 91.25 201 ASP A O 1
ATOM 1585 N N . LEU A 1 202 ? -19.663 7.647 19.569 1.00 91.69 202 LEU A N 1
ATOM 1586 C CA . LEU A 1 202 ? -18.241 7.690 19.914 1.00 91.69 202 LEU A CA 1
ATOM 1587 C C . LEU A 1 202 ? -17.421 8.177 18.709 1.00 91.69 202 LEU A C 1
ATOM 1589 O O . LEU A 1 202 ? -17.782 7.872 17.579 1.00 91.69 202 LEU A O 1
ATOM 1593 N N . PRO A 1 203 ? -16.276 8.854 18.894 1.00 90.88 203 PRO A N 1
ATOM 1594 C CA . PRO A 1 203 ? -15.453 9.292 17.770 1.00 90.88 203 PRO A CA 1
ATOM 1595 C C . PRO A 1 203 ? -14.841 8.101 17.015 1.00 90.88 203 PRO A C 1
ATOM 1597 O O . PRO A 1 203 ? -14.238 7.206 17.606 1.00 90.88 203 PRO A O 1
ATOM 1600 N N . TYR A 1 204 ? -14.953 8.092 15.685 1.00 90.94 204 TYR A N 1
ATOM 1601 C CA . TYR A 1 204 ? -14.311 7.099 14.815 1.00 90.94 204 TYR A CA 1
ATOM 1602 C C . TYR A 1 204 ? -14.043 7.653 13.410 1.00 90.94 204 TYR A C 1
ATOM 1604 O O . TYR A 1 204 ? -14.571 8.687 13.015 1.00 90.94 204 TYR A O 1
ATOM 1612 N N . SER A 1 205 ? -13.201 6.952 12.644 1.00 86.00 205 SER A N 1
ATOM 1613 C CA . SER A 1 205 ? -12.987 7.233 11.217 1.00 86.00 205 SER A CA 1
ATOM 1614 C C . SER A 1 205 ? -12.752 5.942 10.428 1.00 86.00 205 SER A C 1
ATOM 1616 O O . SER A 1 205 ? -13.627 5.521 9.680 1.00 86.00 205 SER A O 1
ATOM 1618 N N . CYS A 1 206 ? -11.635 5.237 10.655 1.00 82.75 206 CYS A N 1
ATOM 1619 C CA . CYS A 1 206 ? -11.295 4.055 9.847 1.00 82.75 206 CYS A CA 1
ATOM 1620 C C . CYS A 1 206 ? -11.976 2.746 10.272 1.00 82.75 206 CYS A C 1
ATOM 1622 O O . CYS A 1 206 ? -12.023 1.833 9.459 1.00 82.75 206 CYS A O 1
ATOM 1624 N N . LYS A 1 207 ? -12.412 2.632 11.540 1.00 86.62 207 LYS A N 1
ATOM 1625 C CA . LYS A 1 207 ? -12.892 1.398 12.212 1.00 86.62 207 LYS A CA 1
ATOM 1626 C C . LYS A 1 207 ? -11.930 0.197 12.197 1.00 86.62 207 LYS A C 1
ATOM 1628 O O . LYS A 1 207 ? -12.336 -0.909 12.516 1.00 86.62 207 LYS A O 1
ATOM 1633 N N . GLN A 1 208 ? -10.662 0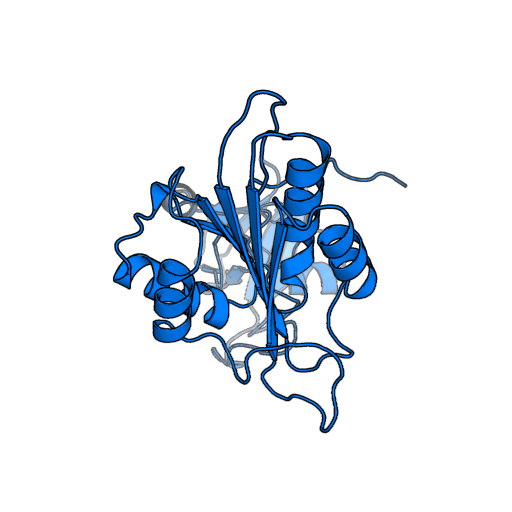.408 11.857 1.00 82.19 208 GLN A N 1
ATOM 1634 C CA . GLN A 1 208 ? -9.714 -0.664 11.524 1.00 82.19 208 GLN A CA 1
ATOM 1635 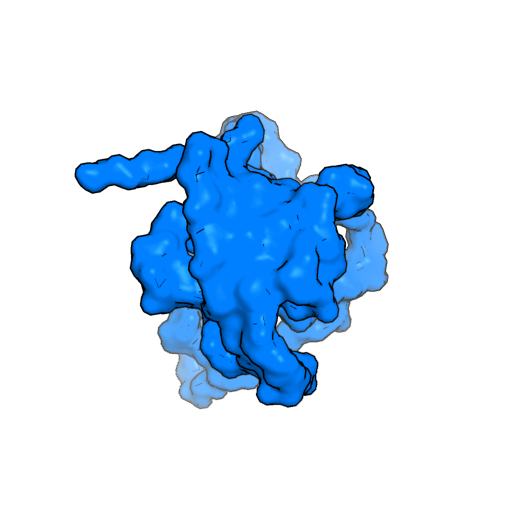C C . GLN A 1 208 ? -8.425 -0.633 12.347 1.00 82.19 208 GLN A C 1
ATOM 1637 O O . GLN A 1 208 ? -7.461 -1.291 11.982 1.00 82.19 208 GLN A O 1
ATOM 1642 N N . GLY A 1 209 ? -8.386 0.154 13.423 1.00 85.38 209 GLY A N 1
ATOM 1643 C CA . GLY A 1 209 ? -7.216 0.215 14.300 1.00 85.38 209 GLY A CA 1
ATOM 1644 C C . GLY A 1 209 ? -6.067 1.095 13.803 1.00 85.38 209 GLY A C 1
ATOM 1645 O O . GLY A 1 209 ? -5.061 1.177 14.487 1.00 85.38 209 GLY A O 1
ATOM 1646 N N . THR A 1 210 ? -6.201 1.803 12.670 1.00 82.69 210 THR A N 1
ATOM 1647 C CA . THR A 1 210 ? -5.068 2.492 12.008 1.00 82.69 210 THR A CA 1
ATOM 1648 C C . THR A 1 210 ? -5.056 4.023 12.108 1.00 82.69 210 THR A C 1
ATOM 1650 O O . THR A 1 210 ? -4.011 4.634 11.908 1.00 82.69 210 THR A O 1
ATOM 1653 N N . CYS A 1 211 ? -6.185 4.673 12.418 1.00 85.50 211 CYS A N 1
ATOM 1654 C CA . CYS A 1 211 ? -6.305 6.143 12.355 1.00 85.50 211 CYS A CA 1
ATOM 1655 C C . CYS A 1 211 ? -6.313 6.872 13.708 1.00 85.50 211 CYS A C 1
ATOM 1657 O O . CYS A 1 211 ? -6.472 8.089 13.709 1.00 85.50 211 CYS A O 1
ATOM 1659 N N . SER A 1 212 ? -6.271 6.138 14.829 1.00 89.88 212 SER A N 1
ATOM 1660 C CA . SER A 1 212 ? -6.353 6.629 16.224 1.00 89.88 212 SER A CA 1
ATOM 1661 C C . SER A 1 212 ? -7.525 7.556 16.606 1.00 89.88 212 SER A C 1
ATOM 1663 O O . SER A 1 212 ? -7.638 7.941 17.763 1.00 89.88 212 SER A O 1
ATOM 1665 N N . THR A 1 213 ? -8.473 7.858 15.712 1.00 89.94 213 THR A N 1
ATOM 1666 C CA . THR A 1 213 ? -9.667 8.673 16.035 1.00 89.94 213 THR A CA 1
ATOM 1667 C C . THR A 1 213 ? -10.530 8.051 17.136 1.00 89.94 213 THR A C 1
ATOM 1669 O O . THR A 1 213 ? -11.129 8.771 17.922 1.00 89.94 213 THR A O 1
ATOM 1672 N N . CYS A 1 214 ? -10.567 6.716 17.205 1.00 93.62 214 CYS A N 1
ATOM 1673 C CA . CYS A 1 214 ? -11.326 5.957 18.201 1.00 93.62 214 CYS A CA 1
ATOM 1674 C C . CYS A 1 214 ? -10.561 5.763 19.529 1.00 93.62 214 CYS A C 1
ATOM 1676 O O . CYS A 1 214 ? -10.899 4.881 20.317 1.00 93.62 214 CYS A O 1
ATOM 1678 N N . MET A 1 215 ? -9.489 6.529 19.760 1.00 95.81 215 MET A N 1
ATOM 1679 C CA . MET A 1 215 ? -8.627 6.367 20.928 1.00 95.81 215 MET A CA 1
ATOM 1680 C C . MET A 1 215 ? -9.327 6.804 22.219 1.00 95.81 215 MET A C 1
ATOM 1682 O O . MET A 1 215 ? -9.906 7.885 22.305 1.00 95.81 215 MET A O 1
ATOM 1686 N N . GLY A 1 216 ? -9.202 5.971 23.244 1.00 95.75 216 GLY A N 1
ATOM 1687 C CA . GLY A 1 216 ? -9.565 6.269 24.620 1.00 95.75 216 GLY A CA 1
ATOM 1688 C C . GLY A 1 216 ? -8.510 5.743 25.590 1.00 95.75 216 GLY A C 1
ATOM 1689 O O . GLY A 1 216 ? -7.470 5.226 25.184 1.00 95.75 216 GLY A O 1
ATOM 1690 N N . GLN A 1 217 ? -8.789 5.866 26.879 1.00 96.69 217 GLN A N 1
ATOM 1691 C CA . GLN A 1 217 ? -7.975 5.334 27.964 1.00 96.69 217 GLN A CA 1
ATOM 1692 C C . GLN A 1 217 ? -8.831 4.433 28.851 1.00 96.69 217 GLN A C 1
ATOM 1694 O O . GLN A 1 217 ? -9.870 4.862 29.348 1.00 96.69 217 GLN A O 1
ATOM 1699 N N . CYS A 1 218 ? -8.394 3.194 29.047 1.00 96.81 218 CYS A N 1
ATOM 1700 C CA . CYS A 1 218 ? -8.971 2.247 29.988 1.00 96.81 218 CYS A CA 1
ATOM 1701 C C . CYS A 1 218 ? -8.512 2.614 31.405 1.00 96.81 218 CYS A C 1
ATOM 1703 O O . CYS A 1 218 ? -7.324 2.560 31.712 1.00 96.81 218 CYS A O 1
ATOM 1705 N N . LEU A 1 219 ? -9.452 3.034 32.248 1.00 96.31 219 LEU A N 1
ATOM 1706 C CA . LEU A 1 219 ? -9.218 3.461 33.629 1.00 96.31 219 LEU A CA 1
ATOM 1707 C C . LEU A 1 219 ? -9.355 2.306 34.628 1.00 96.31 219 LEU A C 1
ATOM 1709 O O . LEU A 1 219 ? -8.729 2.330 35.683 1.00 96.31 219 LEU A O 1
ATOM 1713 N N . SER A 1 220 ? -10.184 1.315 34.302 1.00 96.19 220 SER A N 1
ATOM 1714 C CA . SER A 1 220 ? -10.410 0.107 35.100 1.00 96.19 220 SER A CA 1
ATOM 1715 C C . SER A 1 220 ? -10.854 -1.050 34.208 1.00 96.19 220 SER A C 1
ATOM 1717 O O . SER A 1 220 ? -11.251 -0.832 33.059 1.00 96.19 220 SER A O 1
ATOM 1719 N N . GLY A 1 221 ? -10.801 -2.266 34.752 1.00 93.94 221 GLY A N 1
ATOM 1720 C CA . GLY A 1 221 ? -11.137 -3.503 34.058 1.00 93.94 221 GLY A CA 1
ATOM 1721 C C . GLY A 1 221 ? -10.089 -3.974 33.049 1.00 93.94 221 GLY A C 1
ATOM 1722 O O . GLY A 1 221 ? -9.038 -3.364 32.852 1.00 93.94 221 GLY A O 1
ATOM 1723 N N . GLN A 1 222 ? -10.381 -5.110 32.423 1.00 92.56 222 GLN A N 1
ATOM 1724 C CA . GLN A 1 222 ? -9.529 -5.754 31.432 1.00 92.56 222 GLN A CA 1
ATOM 1725 C C . GLN A 1 222 ? -10.192 -5.718 30.063 1.00 92.56 222 GLN A C 1
ATOM 1727 O O . GLN A 1 222 ? -11.389 -5.975 29.918 1.00 92.56 222 GLN A O 1
ATOM 1732 N N . VAL A 1 223 ? -9.390 -5.437 29.043 1.00 94.19 223 VAL A N 1
ATOM 1733 C CA . VAL A 1 223 ? -9.835 -5.409 27.655 1.00 94.19 223 VAL A CA 1
ATOM 1734 C C . VAL A 1 223 ? -8.869 -6.161 26.752 1.00 94.19 223 VAL A C 1
ATOM 1736 O O . VAL A 1 223 ? -7.674 -6.242 27.025 1.00 94.19 223 VAL A O 1
ATOM 1739 N N . GLN A 1 224 ? -9.393 -6.666 25.644 1.00 92.31 224 GLN A N 1
ATOM 1740 C CA . GLN A 1 224 ? -8.614 -7.188 24.533 1.00 92.31 224 GLN A CA 1
ATOM 1741 C C . GLN A 1 224 ? -8.713 -6.218 23.358 1.00 92.31 224 GLN A C 1
ATOM 1743 O O . GLN A 1 224 ? -9.796 -5.708 23.067 1.00 92.31 224 GLN A O 1
ATOM 1748 N N . MET A 1 225 ? -7.594 -5.971 22.677 1.00 91.12 225 MET A N 1
ATOM 1749 C CA . MET A 1 225 ? -7.578 -5.267 21.396 1.00 91.12 225 MET A CA 1
ATOM 1750 C C . MET A 1 225 ? -7.178 -6.223 20.283 1.00 91.12 225 MET A C 1
ATOM 1752 O O . MET A 1 225 ? -6.127 -6.852 20.368 1.00 91.12 225 MET A O 1
ATOM 1756 N N . ASP A 1 226 ? -8.000 -6.305 19.238 1.00 84.75 226 ASP A N 1
ATOM 1757 C CA . ASP A 1 226 ? -7.732 -7.195 18.103 1.00 84.75 226 ASP A CA 1
ATOM 1758 C C . ASP A 1 226 ? -6.547 -6.695 17.261 1.00 84.75 226 ASP A C 1
ATOM 1760 O O . ASP A 1 226 ? -5.709 -7.481 16.822 1.00 84.75 226 ASP A O 1
ATOM 1764 N N . ARG A 1 227 ? -6.500 -5.380 17.021 1.00 82.88 227 ARG A N 1
ATOM 1765 C CA . ARG A 1 227 ? -5.584 -4.719 16.083 1.00 82.88 227 ARG A CA 1
ATOM 1766 C C . ARG A 1 227 ? -5.217 -3.309 16.576 1.00 82.88 227 ARG A C 1
ATOM 1768 O O . ARG A 1 227 ? -5.942 -2.350 16.306 1.00 82.88 227 ARG A O 1
ATOM 1775 N N . PRO A 1 228 ? -4.167 -3.162 17.406 1.00 84.00 228 PRO A N 1
ATOM 1776 C CA . PRO A 1 228 ? -3.799 -1.881 18.006 1.00 84.00 228 PRO A CA 1
ATOM 1777 C C . PRO A 1 228 ? -2.770 -1.089 17.173 1.00 84.00 228 PRO A C 1
ATOM 1779 O O . PRO A 1 228 ? -1.953 -0.377 17.745 1.00 84.00 228 PRO A O 1
ATOM 1782 N N . GLU A 1 229 ? -2.764 -1.180 15.837 1.00 85.25 229 GLU A N 1
ATOM 1783 C CA . GLU A 1 229 ? -1.658 -0.674 14.996 1.00 85.25 229 GLU A CA 1
ATOM 1784 C C . GLU A 1 229 ? -1.446 0.845 15.065 1.00 85.25 229 GLU A C 1
ATOM 1786 O O . GLU A 1 229 ? -0.368 1.333 14.725 1.00 85.25 229 GLU A O 1
ATOM 1791 N N . ALA A 1 230 ? -2.456 1.612 15.479 1.00 82.19 230 ALA A N 1
ATOM 1792 C CA . ALA A 1 230 ? -2.331 3.052 15.687 1.00 82.19 230 ALA A CA 1
ATOM 1793 C C . ALA A 1 230 ? -1.728 3.438 17.047 1.00 82.19 230 ALA A C 1
ATOM 1795 O O . ALA A 1 230 ? -1.553 4.633 17.285 1.00 82.19 230 ALA A O 1
ATOM 1796 N N . LEU A 1 231 ? -1.449 2.476 17.933 1.00 83.94 231 LEU A N 1
ATOM 1797 C CA . LEU A 1 231 ? -0.862 2.706 19.252 1.00 83.94 231 LEU A CA 1
ATOM 1798 C C . LEU A 1 231 ? 0.556 2.141 19.324 1.00 83.94 231 LEU A C 1
ATOM 1800 O O . LEU A 1 231 ? 0.848 1.064 18.807 1.00 83.94 231 LEU A O 1
ATOM 1804 N N . LEU A 1 232 ? 1.437 2.869 20.005 1.00 82.94 232 LEU A N 1
ATOM 1805 C CA . LEU A 1 232 ? 2.771 2.384 20.355 1.00 82.94 232 LEU A CA 1
ATOM 1806 C C . LEU A 1 232 ? 2.725 1.541 21.641 1.00 82.94 232 LEU A C 1
ATOM 1808 O O . LEU A 1 232 ? 1.828 1.699 22.469 1.00 82.94 232 LEU A O 1
ATOM 1812 N N . ASP A 1 233 ? 3.727 0.689 21.867 1.00 83.94 233 ASP A N 1
ATOM 1813 C CA . ASP A 1 233 ? 3.758 -0.198 23.045 1.00 83.94 233 ASP A CA 1
ATOM 1814 C C . ASP A 1 233 ? 3.653 0.567 24.374 1.00 83.94 233 ASP A C 1
ATOM 1816 O O . ASP A 1 233 ? 2.924 0.161 25.279 1.00 83.94 233 ASP A O 1
ATOM 1820 N N . PHE A 1 234 ? 4.318 1.724 24.483 1.00 83.94 234 PHE A N 1
ATOM 1821 C CA . PHE A 1 234 ? 4.245 2.555 25.689 1.00 83.94 234 PHE A CA 1
ATOM 1822 C C . PHE A 1 234 ? 2.856 3.177 25.898 1.00 83.94 234 PHE A C 1
ATOM 1824 O O . PHE A 1 234 ? 2.453 3.424 27.030 1.00 83.94 234 PHE A O 1
ATOM 1831 N N . GLU A 1 235 ? 2.120 3.439 24.817 1.00 89.00 235 GLU A N 1
ATOM 1832 C CA . GLU A 1 235 ? 0.766 3.985 24.869 1.00 89.00 235 GLU A CA 1
ATOM 1833 C C . GLU A 1 235 ? -0.210 2.934 25.389 1.00 89.00 235 GLU A C 1
ATOM 1835 O O . GLU A 1 235 ? -1.019 3.221 26.273 1.00 89.00 235 GLU A O 1
ATOM 1840 N N . MET A 1 236 ? -0.079 1.698 24.904 1.00 89.81 236 MET A N 1
ATOM 1841 C CA . MET A 1 236 ? -0.835 0.559 25.422 1.00 89.81 236 MET A CA 1
ATOM 1842 C C . MET A 1 236 ? -0.503 0.290 26.894 1.00 89.81 236 MET A C 1
ATOM 1844 O O . MET A 1 236 ? -1.410 0.069 27.693 1.00 89.81 236 MET A O 1
ATOM 1848 N N . ALA A 1 237 ? 0.772 0.399 27.285 1.00 85.94 237 ALA A N 1
ATOM 1849 C CA . ALA A 1 237 ? 1.194 0.267 28.681 1.00 85.94 237 ALA A CA 1
ATOM 1850 C C . ALA A 1 237 ? 0.597 1.352 29.604 1.00 85.94 237 ALA A C 1
ATOM 1852 O O . ALA A 1 237 ? 0.427 1.121 30.797 1.00 85.94 237 ALA A O 1
ATOM 1853 N N . GLN A 1 238 ? 0.230 2.517 29.061 1.00 91.06 238 GLN A N 1
ATOM 1854 C CA . GLN A 1 238 ? -0.488 3.588 29.771 1.00 91.06 238 GLN A CA 1
ATOM 1855 C C . GLN A 1 238 ? -2.018 3.400 29.774 1.00 91.06 238 GLN A C 1
ATOM 1857 O O . GLN A 1 238 ? -2.763 4.306 30.166 1.00 91.06 238 GLN A O 1
ATOM 1862 N N . GLY A 1 239 ? -2.500 2.244 29.314 1.00 92.50 239 GLY A N 1
ATOM 1863 C CA . GLY A 1 239 ? -3.918 1.919 29.237 1.00 92.50 239 GLY A CA 1
ATOM 1864 C C . GLY A 1 239 ? -4.637 2.571 28.058 1.00 92.50 239 GLY A C 1
ATOM 1865 O O . GLY A 1 239 ? -5.866 2.617 28.066 1.00 92.50 239 GLY A O 1
ATOM 1866 N N . LYS A 1 240 ? -3.932 3.098 27.045 1.00 95.62 240 LYS A N 1
ATOM 1867 C CA . LYS A 1 240 ? -4.606 3.591 25.836 1.00 95.62 240 LYS A CA 1
ATOM 1868 C C . LYS A 1 240 ? -5.199 2.430 25.048 1.00 95.62 240 LYS A C 1
ATOM 1870 O O . LYS A 1 240 ? -4.583 1.378 24.892 1.00 95.62 240 LYS A O 1
ATOM 1875 N N . VAL A 1 241 ? -6.403 2.654 24.534 1.00 96.50 241 VAL A N 1
ATOM 1876 C CA . VAL A 1 241 ? -7.185 1.666 23.793 1.00 96.50 241 VAL A CA 1
ATOM 1877 C C . VAL A 1 241 ? -7.816 2.284 22.552 1.00 96.50 241 VAL A C 1
ATOM 1879 O O . VAL A 1 241 ? -8.066 3.486 22.505 1.00 96.50 241 VAL A O 1
ATOM 1882 N N . LEU A 1 242 ? -8.106 1.461 21.548 1.00 96.06 242 LEU A N 1
ATOM 1883 C CA . LEU A 1 242 ? -8.847 1.847 20.348 1.00 96.06 242 LEU A CA 1
ATOM 1884 C C . LEU A 1 242 ? -10.251 1.249 20.428 1.00 96.06 242 LEU A C 1
ATOM 1886 O O . LEU A 1 242 ? -10.414 0.065 20.155 1.00 96.06 242 LEU A O 1
ATOM 1890 N N . THR A 1 243 ? -11.279 2.042 20.748 1.00 96.00 243 THR A N 1
ATOM 1891 C CA . THR A 1 243 ? -12.649 1.529 20.981 1.00 96.00 243 THR A CA 1
ATOM 1892 C C . THR A 1 243 ? -13.212 0.735 19.800 1.00 96.00 243 THR A C 1
ATOM 1894 O O . THR A 1 243 ? -14.013 -0.179 19.986 1.00 96.00 243 THR A O 1
ATOM 1897 N N . CYS A 1 244 ? -12.739 1.036 18.590 1.00 93.62 244 CYS A N 1
ATOM 1898 C CA . CYS A 1 244 ? -13.058 0.329 17.356 1.00 93.62 244 CYS A CA 1
ATOM 1899 C C . CYS A 1 244 ? -12.441 -1.068 17.218 1.00 93.62 244 CYS A C 1
ATOM 1901 O O . CYS A 1 244 ? -12.766 -1.768 16.269 1.00 93.62 244 CYS A O 1
ATOM 1903 N N . GLN A 1 245 ? -11.547 -1.454 18.122 1.00 95.00 245 GLN A N 1
ATOM 1904 C CA . GLN A 1 245 ? -10.871 -2.754 18.174 1.00 95.00 245 GLN A CA 1
ATOM 1905 C C . GLN A 1 245 ? -10.917 -3.367 19.585 1.00 95.00 245 GLN A C 1
ATOM 1907 O O . GLN A 1 245 ? -10.393 -4.455 19.795 1.00 95.00 245 GLN A O 1
ATOM 1912 N N . THR A 1 246 ? -11.516 -2.669 20.556 1.00 94.94 246 THR A N 1
ATOM 1913 C CA . THR A 1 246 ? -11.584 -3.067 21.965 1.00 94.94 246 THR A CA 1
ATOM 1914 C C . THR A 1 246 ? -12.784 -3.963 22.249 1.00 94.94 246 THR A C 1
ATOM 1916 O O . THR A 1 246 ? -13.914 -3.620 21.901 1.00 94.94 246 THR A O 1
ATOM 1919 N N . ARG A 1 247 ? -12.546 -5.054 22.982 1.00 95.25 247 ARG A N 1
ATOM 1920 C CA . ARG A 1 247 ? -13.554 -5.966 23.539 1.00 95.25 247 ARG A CA 1
ATOM 1921 C C . ARG A 1 247 ? -13.357 -6.092 25.054 1.00 95.25 247 ARG A C 1
ATOM 1923 O O . ARG A 1 247 ? -12.214 -6.247 25.488 1.00 95.25 247 ARG A O 1
ATOM 1930 N N . PRO A 1 248 ? -14.417 -6.017 25.874 1.00 94.75 248 PRO A N 1
ATOM 1931 C CA . PRO A 1 248 ? -14.289 -6.152 27.322 1.00 94.75 248 PRO A CA 1
ATOM 1932 C C . PRO A 1 248 ? -14.046 -7.609 27.739 1.00 94.75 248 PRO A C 1
ATOM 1934 O O . PRO A 1 248 ? -14.731 -8.518 27.273 1.00 94.75 248 PRO A O 1
ATOM 1937 N N . LEU A 1 249 ? -13.097 -7.820 28.652 1.00 92.06 249 LEU A N 1
ATOM 1938 C CA . LEU A 1 249 ? -12.805 -9.117 29.277 1.00 92.06 249 LEU A CA 1
ATOM 1939 C C . LEU A 1 249 ? -13.318 -9.210 30.723 1.00 92.06 249 LEU A C 1
ATOM 1941 O O . LEU A 1 249 ? -13.483 -10.319 31.228 1.00 92.06 249 LEU A O 1
ATOM 1945 N N . SER A 1 250 ? -13.609 -8.078 31.371 1.00 91.06 250 SER A N 1
ATOM 1946 C CA . SER A 1 250 ? -14.186 -8.001 32.721 1.00 91.06 250 SER A CA 1
ATOM 1947 C C . SER A 1 250 ? -15.427 -7.097 32.770 1.00 91.06 250 SER A C 1
ATOM 1949 O O . SER A 1 250 ? -15.735 -6.395 31.805 1.00 91.06 250 SER A O 1
ATOM 1951 N N . ASP A 1 251 ? -16.171 -7.139 33.879 1.00 90.44 251 ASP A N 1
ATOM 1952 C CA . ASP A 1 251 ? -17.441 -6.404 34.044 1.00 90.44 251 ASP A CA 1
ATOM 1953 C C . ASP A 1 251 ? -17.264 -4.976 34.591 1.00 90.44 251 ASP A C 1
ATOM 1955 O O . ASP A 1 251 ? -18.207 -4.191 34.616 1.00 90.44 251 ASP A O 1
ATOM 1959 N N . ASP A 1 252 ? -16.052 -4.622 35.015 1.00 92.25 252 ASP A N 1
ATOM 1960 C CA . ASP A 1 252 ? -15.682 -3.342 35.626 1.00 92.25 252 ASP A CA 1
ATOM 1961 C C . ASP A 1 252 ? -14.940 -2.402 34.654 1.00 92.25 252 ASP A C 1
ATOM 1963 O O . ASP A 1 252 ? -14.227 -1.488 35.078 1.00 92.25 252 ASP A O 1
ATOM 1967 N N . VAL A 1 253 ? -15.091 -2.613 33.341 1.00 97.12 253 VAL A N 1
ATOM 1968 C CA . VAL A 1 253 ? -14.388 -1.818 32.323 1.00 97.12 253 VAL A CA 1
ATOM 1969 C C . VAL A 1 253 ? -14.919 -0.385 32.284 1.00 97.12 253 VAL A C 1
ATOM 1971 O O . VAL A 1 253 ? -16.101 -0.145 32.014 1.00 97.12 253 VAL A O 1
ATOM 1974 N N . HIS A 1 254 ? -14.017 0.581 32.479 1.00 97.50 254 HIS A N 1
ATOM 1975 C CA . HIS A 1 254 ? -14.286 2.011 32.316 1.00 97.50 254 HIS A CA 1
ATOM 1976 C C . HIS A 1 254 ? -13.304 2.621 31.321 1.00 97.50 254 HIS A C 1
ATOM 1978 O O . HIS A 1 254 ? -12.100 2.621 31.557 1.00 97.50 254 HIS A O 1
ATOM 1984 N N . ILE A 1 255 ? -13.809 3.173 30.216 1.00 97.44 255 ILE A N 1
ATOM 1985 C CA . ILE A 1 255 ? -13.003 3.853 29.197 1.00 97.44 255 ILE A CA 1
ATOM 1986 C C . ILE A 1 255 ? -13.362 5.337 29.131 1.00 97.44 255 ILE A C 1
ATOM 1988 O O . ILE A 1 255 ? -14.535 5.698 29.084 1.00 97.44 255 ILE A O 1
ATOM 1992 N N . ARG A 1 256 ? -12.352 6.208 29.096 1.00 96.31 256 AR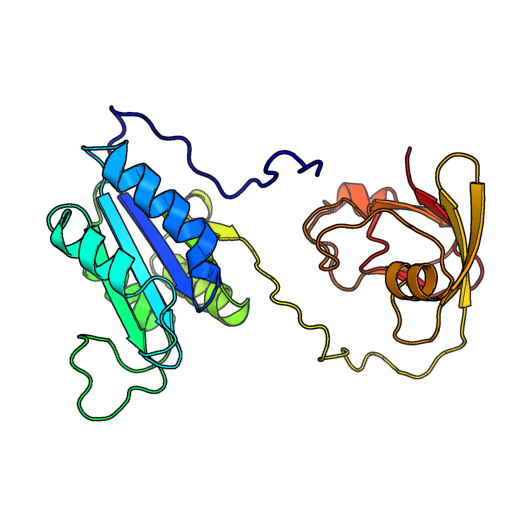G A N 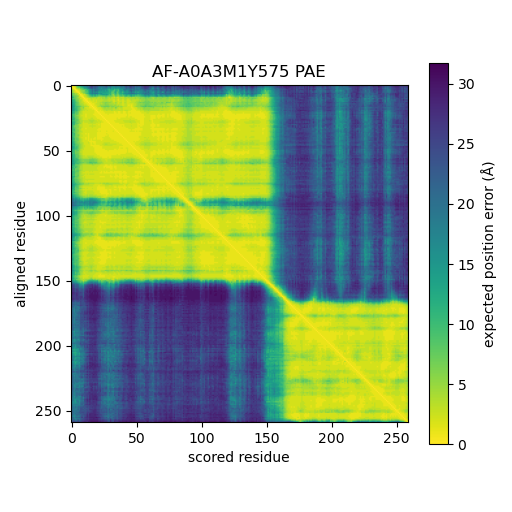1
ATOM 1993 C CA . ARG A 1 256 ? -12.496 7.653 28.878 1.00 96.31 256 ARG A CA 1
ATOM 1994 C C . ARG A 1 256 ? -12.006 8.047 27.488 1.00 96.31 256 ARG A C 1
ATOM 1996 O O . ARG A 1 256 ? -10.950 7.596 27.060 1.00 96.31 256 ARG A O 1
ATOM 2003 N N . ILE A 1 257 ? -12.753 8.903 26.801 1.00 93.44 257 ILE A N 1
ATOM 2004 C CA . ILE A 1 257 ? -12.482 9.385 25.444 1.00 93.44 257 ILE A CA 1
ATOM 2005 C C . ILE A 1 257 ? -12.523 10.919 25.451 1.00 93.44 257 ILE A C 1
ATOM 2007 O O . ILE A 1 257 ? -13.444 11.505 26.022 1.00 93.44 257 ILE A O 1
ATOM 2011 N N . GLY A 1 258 ? -11.542 11.556 24.803 1.00 80.94 258 GLY A N 1
ATOM 2012 C CA . GLY A 1 258 ? -11.421 13.019 24.743 1.00 80.94 258 GLY A CA 1
ATOM 2013 C C . GLY A 1 258 ? -10.768 13.613 25.992 1.00 80.94 258 GLY A C 1
ATOM 2014 O O . GLY A 1 258 ? -11.430 14.312 26.755 1.00 80.94 258 GLY A O 1
ATOM 2015 N N . PHE A 1 259 ? -9.490 13.281 26.201 1.00 64.31 259 PHE A N 1
ATOM 2016 C CA . PHE A 1 259 ? -8.618 13.861 27.229 1.00 64.31 259 PHE A CA 1
ATOM 2017 C C . PHE A 1 259 ? -7.865 15.091 26.716 1.00 64.31 259 PHE A C 1
ATOM 2019 O O . PHE A 1 259 ? -7.567 15.133 25.499 1.00 64.31 259 PHE A O 1
#

Mean predicted aligned error: 13.9 Å

Radius of gyration: 22.12 Å; Cα contacts (8 Å, |Δi|>4): 483; chains: 1; bounding box: 48×37×61 Å

Nearest PDB structures (foldseek):
  3p63-assembly2_B  TM=9.582E-01  e=6.198E-09  Mastigocladus laminosus
  6xtf-assembly1_D  TM=9.596E-01  e=7.862E-09  Gloeobacter violaceus PCC 7421
  1awd-assembly1_A-2  TM=9.589E-01  e=7.862E-09  Scenedesmus fuscus
  7akt-assembly1_A  TM=8.999E-01  e=4.604E-09  Chlamydomonas reinhardtii
  1off-assembly1_A  TM=9.582E-01  e=3.915E-08  Synechocystis sp. PCC 6803

Secondary structure (DSSP, 8-state):
--PPPP--S------TT---EEEEEEEGGGHHHHHHHHHHHHHH-TT-EEEEEEEES-STT-TTHHHHHHHHHHHTTTEEEEEEESSPPTT-SS--EES---HHHHHHHHHHS--SSPPEEEEES-HHHHHHHHHHHHHTT--GGGEEEE------TT----S-S-S--EEEEEEETTEEEEEEE-TT--HHHHHHHTT-----SSSSSSS-TTEEEEEES-EEES--TTS-HHHHHTTEEETTTEEESSTT-EEEE--

Sequence (259 aa):
MTFLRPAGRFYIETATKSKRHLVLWAAGSGITPLMSMLRAILFLEPLSRVSLIYQNHHIDRIIFREQLQALYQKFRRRFGLWHYISQPAPGSPLIHRPGRISPEAVQGMLRVLPSMPPPSHYLCGPEGFRRTVRRGLEMGGIGGERIFEEAFVADATVLASQASLEGPMRAVRVTLGTETYQVKVPPGSTLLEAALQQGIDLPYSCKQGTCSTCMGQCLSGQVQMDRPEALLDFEMAQGKVLTCQTRPLSDDVHIRIGF

Solvent-accessible surface area (backbone atoms only — not comparable to full-atom values): 14639 Å² total; per-residue (Å²): 138,87,77,79,76,95,80,83,86,87,74,79,88,83,43,63,85,42,69,46,29,41,36,36,40,26,29,60,77,30,38,57,67,51,50,53,50,50,50,48,42,69,75,47,13,78,63,31,34,41,33,41,41,38,38,35,55,36,78,89,70,44,77,60,50,69,59,51,50,52,49,36,72,75,35,58,93,39,37,47,80,43,41,26,26,52,52,68,62,88,87,61,88,70,83,63,42,80,34,73,85,44,35,66,54,41,41,57,43,63,74,73,45,80,62,77,52,71,53,37,35,42,36,23,19,50,67,74,57,43,55,32,50,50,51,11,39,47,76,64,70,50,57,69,95,38,57,46,72,47,85,54,79,66,88,66,85,80,62,78,72,86,70,47,81,68,66,74,67,34,51,32,39,38,31,53,67,92,48,76,47,80,33,64,27,50,48,78,43,28,48,40,59,31,24,50,76,71,71,41,89,70,63,67,77,72,68,68,28,65,70,53,56,28,44,29,34,51,79,38,60,43,69,45,63,81,44,61,77,51,54,52,72,71,44,45,74,70,29,44,41,42,34,47,29,25,32,78,73,38,71,61,26,30,34,40,29,75,132